Protein AF-A0A812YBN3-F1 (afdb_monomer_lite)

Structure (mmCIF, N/CA/C/O backbone):
data_AF-A0A812YBN3-F1
#
_entry.id   AF-A0A812YBN3-F1
#
loop_
_atom_site.group_PDB
_atom_site.id
_atom_site.type_symbol
_atom_site.label_atom_id
_atom_site.label_alt_id
_atom_site.label_comp_id
_atom_site.label_asym_id
_atom_site.label_entity_id
_atom_site.label_seq_id
_atom_site.pdbx_PDB_ins_code
_atom_site.Cartn_x
_atom_site.Cartn_y
_atom_site.Cartn_z
_atom_site.occupancy
_atom_site.B_iso_or_equiv
_atom_site.auth_seq_id
_atom_site.auth_comp_id
_atom_site.auth_asym_id
_atom_site.auth_atom_id
_atom_site.pdbx_PDB_model_num
ATOM 1 N N . MET A 1 1 ? 14.452 26.474 -51.538 1.00 35.81 1 MET A N 1
ATOM 2 C CA . MET A 1 1 ? 14.858 25.403 -50.597 1.00 35.81 1 MET A CA 1
ATOM 3 C C . MET A 1 1 ? 13.626 24.590 -50.213 1.00 35.81 1 MET A C 1
ATOM 5 O O . MET A 1 1 ? 12.723 25.138 -49.596 1.00 35.81 1 MET A O 1
ATOM 9 N N . LYS A 1 2 ? 13.533 23.330 -50.660 1.00 26.55 2 LYS A N 1
ATOM 10 C CA . LYS A 1 2 ? 12.406 22.426 -50.368 1.00 26.55 2 LYS A CA 1
ATOM 11 C C . LYS A 1 2 ? 12.631 21.772 -48.999 1.00 26.55 2 LYS A C 1
ATOM 13 O O . LYS A 1 2 ? 13.671 21.154 -48.798 1.00 26.55 2 LYS A O 1
ATOM 18 N N . ARG A 1 3 ? 11.681 21.916 -48.068 1.00 28.14 3 ARG A N 1
ATOM 19 C CA . ARG A 1 3 ? 11.672 21.177 -46.795 1.00 28.14 3 ARG A CA 1
ATOM 20 C C . ARG A 1 3 ? 11.316 19.723 -47.084 1.00 28.14 3 ARG A C 1
ATOM 22 O O . ARG A 1 3 ? 10.252 19.452 -47.634 1.00 28.14 3 ARG A O 1
ATOM 29 N N . VAL A 1 4 ? 12.208 18.806 -46.729 1.00 27.78 4 VAL A N 1
ATOM 30 C CA . VAL A 1 4 ? 11.929 17.373 -46.789 1.00 27.78 4 VAL A CA 1
ATOM 31 C C . VAL A 1 4 ? 11.229 16.986 -45.490 1.00 27.78 4 VAL A C 1
ATOM 33 O O . VAL A 1 4 ? 11.851 16.925 -44.435 1.00 27.78 4 VAL A O 1
ATOM 36 N N . VAL A 1 5 ? 9.916 16.780 -45.569 1.00 28.95 5 VAL A N 1
ATOM 37 C CA . VAL A 1 5 ? 9.108 16.178 -44.505 1.00 28.95 5 VAL A CA 1
ATOM 38 C C . VAL A 1 5 ? 9.290 14.665 -44.623 1.00 28.95 5 VAL A C 1
ATOM 40 O O . VAL A 1 5 ? 8.704 14.042 -45.505 1.00 28.95 5 VAL A O 1
ATOM 43 N N . TRP A 1 6 ? 10.143 14.071 -43.785 1.00 29.95 6 TRP A N 1
ATOM 44 C CA . TRP A 1 6 ? 10.205 12.614 -43.663 1.00 29.95 6 TRP A CA 1
ATOM 45 C C . TRP A 1 6 ? 9.106 12.150 -42.710 1.00 29.95 6 TRP A C 1
ATOM 47 O O . TRP A 1 6 ? 9.092 12.479 -41.526 1.00 29.95 6 TRP A O 1
ATOM 57 N N . ALA A 1 7 ? 8.166 11.392 -43.263 1.00 31.94 7 ALA A N 1
ATOM 58 C CA . ALA A 1 7 ? 7.098 10.719 -42.549 1.00 31.94 7 ALA A CA 1
ATOM 59 C C . ALA A 1 7 ? 7.665 9.648 -41.595 1.00 31.94 7 ALA A C 1
ATOM 61 O O . ALA A 1 7 ? 7.890 8.510 -41.996 1.00 31.94 7 ALA A O 1
ATOM 62 N N . LEU A 1 8 ? 7.890 10.006 -40.328 1.00 35.03 8 LEU A N 1
ATOM 63 C CA . LEU A 1 8 ? 8.227 9.059 -39.248 1.00 35.03 8 LEU A CA 1
ATOM 64 C C . LEU A 1 8 ? 7.005 8.647 -38.400 1.00 35.03 8 LEU A C 1
ATOM 66 O O . LEU A 1 8 ? 7.081 7.702 -37.619 1.00 35.03 8 LEU A O 1
ATOM 70 N N . GLY A 1 9 ? 5.852 9.290 -38.609 1.00 30.61 9 GLY A N 1
ATOM 71 C CA . GLY A 1 9 ? 4.616 9.068 -37.844 1.00 30.61 9 GLY A CA 1
ATOM 72 C C . GLY A 1 9 ? 4.029 7.641 -37.875 1.00 30.61 9 GLY A C 1
ATOM 73 O O . GLY A 1 9 ? 3.599 7.165 -36.828 1.00 30.61 9 GLY A O 1
ATOM 74 N N . PRO A 1 10 ? 4.025 6.900 -39.004 1.00 33.25 10 PRO A N 1
ATOM 75 C CA . PRO A 1 10 ? 3.414 5.562 -39.042 1.00 33.25 10 PRO A CA 1
ATOM 76 C C . PRO A 1 10 ? 4.299 4.435 -38.481 1.00 33.25 10 PRO A C 1
ATOM 78 O O . PRO A 1 10 ? 3.796 3.359 -38.158 1.00 33.25 10 PRO A O 1
ATOM 81 N N . CYS A 1 11 ? 5.615 4.648 -38.390 1.00 33.97 11 CYS A N 1
ATOM 82 C CA . CYS A 1 11 ? 6.568 3.613 -37.971 1.00 33.97 11 CYS A CA 1
ATOM 83 C C . CYS A 1 11 ? 6.675 3.495 -36.444 1.00 33.97 11 CYS A C 1
ATOM 85 O O . CYS A 1 11 ? 6.891 2.399 -35.933 1.00 33.97 11 CYS A O 1
ATOM 87 N N . LEU A 1 12 ? 6.462 4.598 -35.719 1.00 34.75 12 LEU A N 1
ATOM 88 C CA . LEU A 1 12 ? 6.544 4.652 -34.256 1.00 34.75 12 LEU A CA 1
ATOM 89 C C . LEU A 1 12 ? 5.335 3.991 -33.573 1.00 34.75 12 LEU A C 1
ATOM 91 O O . LEU A 1 12 ? 5.507 3.244 -32.614 1.00 34.75 12 LEU A O 1
ATOM 95 N N . LEU A 1 13 ? 4.130 4.147 -34.134 1.00 34.97 13 LEU A N 1
ATOM 96 C CA . LEU A 1 13 ? 2.915 3.482 -33.638 1.00 34.97 13 LEU A CA 1
ATOM 97 C C . LEU A 1 13 ? 2.955 1.952 -33.798 1.00 34.97 13 LEU A C 1
ATOM 99 O O . LEU A 1 13 ? 2.370 1.228 -32.999 1.00 34.97 13 LEU A O 1
ATOM 103 N N . LYS A 1 14 ? 3.682 1.435 -34.798 1.00 34.44 14 LYS A N 1
ATOM 104 C CA . LYS A 1 14 ? 3.873 -0.014 -34.976 1.00 34.44 14 LYS A CA 1
ATOM 105 C C . LYS A 1 14 ? 4.958 -0.601 -34.069 1.00 34.44 14 LYS A C 1
ATOM 107 O O . LYS A 1 14 ? 4.926 -1.799 -33.827 1.00 34.44 14 LYS A O 1
ATOM 112 N N . ALA A 1 15 ? 5.890 0.198 -33.548 1.00 37.03 15 ALA A N 1
ATOM 113 C CA . ALA A 1 15 ? 7.027 -0.304 -32.773 1.00 37.03 15 ALA A CA 1
ATOM 114 C C . ALA A 1 15 ? 6.653 -0.764 -31.349 1.00 37.03 15 ALA A C 1
ATOM 116 O O . ALA A 1 15 ? 7.278 -1.685 -30.824 1.00 37.03 15 ALA A O 1
ATOM 117 N N . GLY A 1 16 ? 5.611 -0.188 -30.739 1.00 38.22 16 GLY A N 1
ATOM 118 C CA . GLY A 1 16 ? 5.122 -0.630 -29.424 1.00 38.22 16 GLY A CA 1
ATOM 119 C C . GLY A 1 16 ? 4.272 -1.881 -29.430 1.00 38.22 16 GLY A C 1
ATOM 120 O O . GLY A 1 16 ? 4.302 -2.642 -28.474 1.00 38.22 16 GLY A O 1
ATOM 121 N N . ALA A 1 17 ? 3.542 -2.123 -30.519 1.00 39.28 17 ALA A N 1
ATOM 122 C CA . ALA A 1 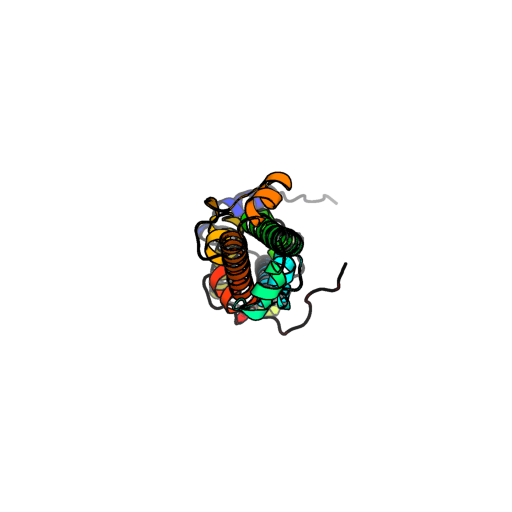17 ? 2.630 -3.258 -30.621 1.00 39.28 17 ALA A CA 1
ATOM 123 C C . ALA A 1 17 ? 3.346 -4.614 -30.763 1.00 39.28 17 ALA A C 1
ATOM 125 O O . ALA A 1 17 ? 2.688 -5.650 -30.782 1.00 39.28 17 ALA A O 1
ATOM 126 N N . LEU A 1 18 ? 4.673 -4.629 -30.925 1.00 38.69 18 LEU A N 1
ATOM 127 C CA . LEU A 1 18 ? 5.380 -5.807 -31.425 1.00 38.69 18 LEU A CA 1
ATOM 128 C C . LEU A 1 18 ? 6.319 -6.493 -30.401 1.00 38.69 18 LEU A C 1
ATOM 130 O O . LEU A 1 18 ? 6.818 -7.590 -30.658 1.00 38.69 18 LEU A O 1
ATOM 134 N N . GLY A 1 19 ? 6.509 -5.921 -29.209 1.00 38.94 19 GLY A N 1
ATOM 135 C CA . GLY A 1 19 ? 7.329 -6.526 -28.154 1.00 38.94 19 GLY A CA 1
ATOM 136 C C . GLY A 1 19 ? 8.847 -6.564 -28.446 1.00 38.94 19 GLY A C 1
ATOM 137 O O . GLY A 1 19 ? 9.311 -6.158 -29.519 1.00 38.94 19 GLY A O 1
ATOM 138 N N . PRO A 1 20 ? 9.662 -7.058 -27.492 1.00 42.53 20 PRO A N 1
ATOM 139 C CA . PRO A 1 20 ? 11.127 -6.981 -27.563 1.00 42.53 20 PRO A CA 1
ATOM 140 C C . PRO A 1 20 ? 11.738 -7.696 -28.784 1.00 42.53 20 PRO A C 1
ATOM 142 O O . PRO A 1 20 ? 12.777 -7.283 -29.301 1.00 42.53 20 PRO A O 1
ATOM 145 N N . SER A 1 21 ? 11.076 -8.732 -29.314 1.00 37.88 21 SER A N 1
ATOM 146 C CA . SER A 1 21 ? 11.553 -9.535 -30.454 1.00 37.88 21 SER A CA 1
ATOM 147 C C . SER A 1 21 ? 11.553 -8.816 -31.810 1.00 37.88 21 SER A C 1
ATOM 149 O O . SER A 1 21 ? 12.203 -9.263 -32.757 1.00 37.88 21 SER A O 1
ATOM 151 N N . THR A 1 22 ? 10.829 -7.709 -31.940 1.00 38.12 22 THR A N 1
ATOM 152 C CA . THR A 1 22 ? 10.718 -6.929 -33.191 1.00 38.12 22 THR A CA 1
ATOM 153 C C . THR A 1 22 ? 11.513 -5.641 -33.190 1.00 38.12 22 THR A C 1
ATOM 155 O O . THR A 1 22 ? 11.833 -5.155 -34.272 1.00 38.12 22 THR A O 1
ATOM 158 N N . TRP A 1 23 ? 11.906 -5.127 -32.024 1.00 42.91 23 TRP A N 1
ATOM 159 C CA . TRP A 1 23 ? 12.861 -4.015 -31.938 1.00 42.91 23 TRP A CA 1
ATOM 160 C C . TRP A 1 23 ? 14.207 -4.394 -32.566 1.00 42.91 23 TRP A C 1
ATOM 162 O O . TRP A 1 23 ? 14.868 -3.561 -33.176 1.00 42.91 23 TRP A O 1
ATOM 172 N N . ALA A 1 24 ? 14.550 -5.685 -32.517 1.00 38.66 24 ALA A N 1
ATOM 173 C CA . ALA A 1 24 ? 15.701 -6.273 -33.194 1.00 38.66 24 ALA A CA 1
ATOM 174 C C . ALA A 1 24 ? 15.560 -6.388 -34.731 1.00 38.66 24 ALA A C 1
ATOM 176 O O . ALA A 1 24 ? 16.553 -6.656 -35.405 1.00 38.66 24 ALA A O 1
ATOM 177 N N . LYS A 1 25 ? 14.351 -6.233 -35.301 1.00 36.97 25 LYS A N 1
ATOM 178 C CA . LYS A 1 25 ? 14.079 -6.407 -36.747 1.00 36.97 25 LYS A CA 1
ATOM 179 C C . LYS A 1 25 ? 13.947 -5.091 -37.515 1.00 36.97 25 LYS A C 1
ATOM 181 O O . LYS A 1 25 ? 14.110 -5.074 -38.733 1.00 36.97 25 LYS A O 1
ATOM 186 N N . THR A 1 26 ? 13.661 -3.989 -36.834 1.00 42.03 26 THR A N 1
ATOM 187 C CA . THR A 1 26 ? 13.812 -2.637 -37.382 1.00 42.03 26 THR A CA 1
ATOM 188 C C . THR A 1 26 ? 15.278 -2.225 -37.277 1.00 42.03 26 THR A C 1
ATOM 190 O O . THR A 1 26 ? 15.927 -2.601 -36.307 1.00 42.03 26 THR A O 1
ATOM 193 N N . ARG A 1 27 ? 15.812 -1.518 -38.291 1.00 45.47 27 ARG A N 1
ATOM 194 C CA . ARG A 1 27 ? 17.204 -1.011 -38.345 1.00 45.47 27 ARG A CA 1
ATOM 195 C C . ARG A 1 27 ? 17.715 -0.667 -36.947 1.00 45.47 27 ARG A C 1
ATOM 197 O O . ARG A 1 27 ? 16.985 0.016 -36.236 1.00 45.47 27 ARG A O 1
ATOM 204 N N . ALA A 1 28 ? 18.922 -1.151 -36.617 1.00 50.56 28 ALA A N 1
ATOM 205 C CA . ALA A 1 28 ? 19.573 -0.998 -35.315 1.00 50.56 28 ALA A CA 1
ATOM 206 C C . ALA A 1 28 ? 19.129 0.318 -34.654 1.00 50.56 28 ALA A C 1
ATOM 208 O O . ALA A 1 28 ? 19.405 1.376 -35.229 1.00 50.56 28 ALA A O 1
ATOM 209 N N . PRO A 1 29 ? 18.340 0.253 -33.566 1.00 55.84 29 PRO A N 1
ATOM 210 C CA . PRO A 1 29 ? 17.717 1.439 -33.005 1.00 55.84 29 PRO A CA 1
ATOM 211 C C . PRO A 1 29 ? 18.805 2.458 -32.678 1.00 55.84 29 PRO A C 1
ATOM 213 O O . PRO A 1 29 ? 19.884 2.084 -32.214 1.00 55.84 29 PRO A O 1
ATOM 216 N N . ASP A 1 30 ? 18.535 3.726 -32.992 1.00 62.97 30 ASP A N 1
ATOM 217 C CA . ASP A 1 30 ? 19.484 4.813 -32.776 1.00 62.97 30 ASP A CA 1
ATOM 218 C C . ASP A 1 30 ? 20.019 4.757 -31.328 1.00 62.97 30 ASP A C 1
ATOM 220 O O . ASP A 1 30 ? 19.217 4.707 -30.391 1.00 62.97 30 ASP A O 1
ATOM 224 N N . PRO A 1 31 ? 21.346 4.723 -31.105 1.00 60.22 31 PRO A N 1
ATOM 225 C CA . PRO A 1 31 ? 21.900 4.607 -29.759 1.00 60.22 31 PRO A CA 1
ATOM 226 C C . PRO A 1 31 ? 21.437 5.720 -28.810 1.00 60.22 31 PRO A C 1
ATOM 228 O O . PRO A 1 31 ? 21.269 5.465 -27.620 1.00 60.22 31 PRO A O 1
ATOM 231 N N . GLY A 1 32 ? 21.191 6.930 -29.329 1.00 58.56 32 GLY A N 1
ATOM 232 C CA . GLY A 1 32 ? 20.637 8.055 -28.574 1.00 58.56 32 GLY A CA 1
ATOM 233 C C . GLY A 1 32 ? 19.168 7.851 -28.196 1.00 58.56 32 GLY A C 1
ATOM 234 O O . GLY A 1 32 ? 18.761 8.183 -27.087 1.00 58.56 32 GLY A O 1
ATOM 235 N N . PHE A 1 33 ? 18.376 7.226 -29.065 1.00 62.78 33 PHE A N 1
ATOM 236 C CA . PHE A 1 33 ? 17.011 6.825 -28.728 1.00 62.78 33 PHE A CA 1
ATOM 237 C C . PHE A 1 33 ? 16.976 5.793 -27.597 1.00 62.78 33 PHE A C 1
ATOM 239 O O . PHE A 1 33 ? 16.247 5.966 -26.619 1.00 62.78 33 PHE A O 1
ATOM 246 N N . VAL A 1 34 ? 17.776 4.727 -27.704 1.00 63.06 34 VAL A N 1
ATOM 247 C CA . VAL A 1 34 ? 17.765 3.672 -26.680 1.00 63.06 34 VAL A CA 1
ATOM 248 C C . VAL A 1 34 ? 18.290 4.195 -25.341 1.00 63.06 34 VAL A C 1
ATOM 250 O O . VAL A 1 34 ? 17.752 3.862 -24.290 1.00 63.06 34 VAL A O 1
ATOM 253 N N . ALA A 1 35 ? 19.282 5.081 -25.385 1.00 60.31 35 ALA A N 1
ATOM 254 C CA . ALA A 1 35 ? 19.786 5.830 -24.242 1.00 60.31 35 ALA A CA 1
ATOM 255 C C . ALA A 1 35 ? 18.708 6.605 -23.473 1.00 60.31 35 ALA A C 1
ATOM 257 O O . ALA A 1 35 ? 18.626 6.510 -22.242 1.00 60.31 35 ALA A O 1
ATOM 258 N N . SER A 1 36 ? 17.895 7.383 -24.189 1.00 61.50 36 SER A N 1
ATOM 259 C CA . SER A 1 36 ? 16.810 8.165 -23.593 1.00 61.50 36 SER A CA 1
ATOM 260 C C . SER A 1 36 ? 15.732 7.269 -22.995 1.00 61.50 36 SER A C 1
ATOM 262 O O . SER A 1 36 ? 15.239 7.559 -21.908 1.00 61.50 36 SER A O 1
ATOM 264 N N . LEU A 1 37 ? 15.417 6.150 -23.651 1.00 67.56 37 LEU A N 1
ATOM 265 C CA . LEU A 1 37 ? 14.420 5.193 -23.174 1.00 67.56 37 LEU A CA 1
ATOM 266 C C . LEU A 1 37 ? 14.851 4.494 -21.873 1.00 67.56 37 LEU A C 1
ATOM 268 O O . LEU A 1 37 ? 14.092 4.503 -20.907 1.00 67.56 37 LEU A O 1
ATOM 272 N N . VAL A 1 38 ? 16.082 3.965 -21.819 1.00 69.56 38 VAL A N 1
ATOM 273 C CA . VAL A 1 38 ? 16.671 3.389 -20.590 1.00 69.56 38 VAL A CA 1
ATOM 274 C C . VAL A 1 38 ? 16.653 4.423 -19.465 1.00 69.56 38 VAL A C 1
ATOM 276 O O . VAL A 1 38 ? 16.213 4.152 -18.352 1.00 69.56 38 VAL A O 1
ATOM 279 N N . SER A 1 39 ? 17.099 5.647 -19.761 1.00 69.06 39 SER A N 1
ATOM 280 C CA . SER A 1 39 ? 17.144 6.729 -18.773 1.00 69.06 39 SER A CA 1
ATOM 281 C C . SER A 1 39 ? 15.765 7.033 -18.186 1.00 69.06 39 SER A C 1
ATOM 283 O O . SER A 1 39 ? 15.639 7.196 -16.973 1.00 69.06 39 SER A O 1
ATOM 285 N N . TYR A 1 40 ? 14.737 7.080 -19.036 1.00 75.00 40 TYR A N 1
ATOM 286 C CA . TYR A 1 40 ? 13.360 7.315 -18.621 1.00 75.00 40 TYR A CA 1
ATOM 287 C C . TYR A 1 40 ? 12.829 6.181 -17.734 1.00 75.00 40 TYR A C 1
ATOM 289 O O . TYR A 1 40 ? 12.323 6.448 -16.643 1.00 75.00 40 TYR A O 1
ATOM 297 N N . HIS A 1 41 ? 12.990 4.918 -18.142 1.00 77.69 41 HIS A N 1
ATOM 298 C CA . HIS A 1 41 ? 12.537 3.773 -17.345 1.00 77.69 41 HIS A CA 1
ATOM 299 C C . HIS A 1 41 ? 13.229 3.712 -15.986 1.00 77.69 41 HIS A C 1
ATOM 301 O O . HIS A 1 41 ? 12.557 3.551 -14.967 1.00 77.69 41 HIS A O 1
ATOM 307 N N . GLN A 1 42 ? 14.546 3.918 -15.942 1.00 78.94 42 GLN A N 1
ATOM 308 C CA . GLN A 1 42 ? 15.282 3.976 -14.682 1.00 78.94 42 GLN A CA 1
ATOM 309 C C . GLN A 1 42 ? 14.830 5.124 -13.790 1.00 78.94 42 GLN A C 1
ATOM 311 O O . GLN A 1 42 ? 14.757 4.950 -12.578 1.00 78.94 42 GLN A O 1
ATOM 316 N N . GLU A 1 43 ? 14.515 6.291 -14.352 1.00 81.00 43 GLU A N 1
ATOM 317 C CA . GLU A 1 43 ? 13.986 7.405 -13.569 1.00 81.00 43 GLU A CA 1
ATOM 318 C C . GLU A 1 43 ? 12.624 7.061 -12.952 1.00 81.00 43 GLU A C 1
ATOM 320 O O . GLU A 1 43 ? 12.418 7.295 -11.759 1.00 81.00 43 GLU A O 1
ATOM 325 N N . MET A 1 44 ? 11.712 6.474 -13.732 1.00 84.06 44 MET A N 1
ATOM 326 C CA . MET A 1 44 ? 10.385 6.073 -13.248 1.00 84.06 44 MET A CA 1
ATOM 327 C C . MET A 1 44 ? 10.486 4.980 -12.181 1.00 84.06 44 MET A C 1
ATOM 329 O O . MET A 1 44 ? 9.877 5.091 -11.114 1.00 84.06 44 MET A O 1
ATOM 333 N N . LEU A 1 45 ? 11.309 3.960 -12.428 1.00 86.50 45 LEU A N 1
ATOM 334 C CA . LEU A 1 45 ? 11.580 2.892 -11.471 1.00 86.50 45 LEU A CA 1
ATOM 335 C C . LEU A 1 45 ? 12.228 3.435 -10.195 1.00 86.50 45 LEU A C 1
ATOM 337 O O . LEU A 1 45 ? 11.784 3.093 -9.105 1.00 86.50 45 LEU A O 1
ATOM 341 N N . ALA A 1 46 ? 13.222 4.320 -10.300 1.00 86.25 46 ALA A N 1
ATOM 342 C CA . ALA A 1 46 ? 13.884 4.921 -9.145 1.00 86.25 46 ALA A CA 1
ATOM 343 C C . ALA A 1 46 ? 12.919 5.752 -8.291 1.00 86.25 46 ALA A C 1
ATOM 345 O O . ALA A 1 46 ? 12.945 5.643 -7.067 1.00 86.25 46 ALA A O 1
ATOM 346 N N . LYS A 1 47 ? 12.035 6.548 -8.909 1.00 86.94 47 LYS A N 1
ATOM 347 C CA . LYS A 1 47 ? 11.003 7.313 -8.187 1.00 86.94 47 LYS A CA 1
ATOM 348 C C . LYS A 1 47 ? 10.036 6.393 -7.447 1.00 86.94 47 LYS A C 1
ATOM 350 O O . LYS A 1 47 ? 9.785 6.600 -6.259 1.00 86.94 47 LYS A O 1
ATOM 355 N N . ALA A 1 48 ? 9.537 5.359 -8.121 1.00 90.44 48 ALA A N 1
ATOM 356 C CA . ALA A 1 48 ? 8.631 4.390 -7.516 1.00 90.44 48 ALA A CA 1
ATOM 357 C C . ALA A 1 48 ? 9.308 3.608 -6.379 1.00 90.44 48 ALA A C 1
ATOM 359 O O . ALA A 1 48 ? 8.748 3.495 -5.289 1.00 90.44 48 ALA A O 1
ATOM 360 N N . VAL A 1 49 ? 10.543 3.137 -6.590 1.00 90.75 49 VAL A N 1
ATOM 361 C CA . VAL A 1 49 ? 11.358 2.464 -5.569 1.00 90.75 49 VAL A CA 1
ATOM 362 C C . VAL A 1 49 ? 11.607 3.383 -4.382 1.00 90.75 49 VAL A C 1
ATOM 364 O O . VAL A 1 49 ? 11.420 2.939 -3.255 1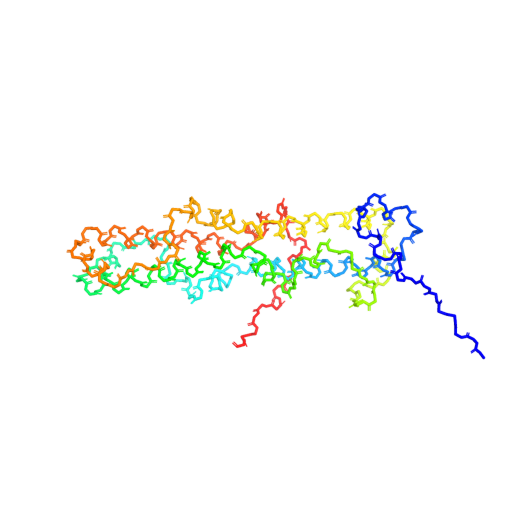.00 90.75 49 VAL A O 1
ATOM 367 N N . ALA A 1 50 ? 11.974 4.648 -4.595 1.00 89.38 50 ALA A N 1
ATOM 368 C CA . ALA A 1 50 ? 12.195 5.607 -3.513 1.00 89.38 50 ALA A CA 1
ATOM 369 C C . ALA A 1 50 ? 10.919 5.842 -2.696 1.00 89.38 50 ALA A C 1
ATOM 371 O O . ALA A 1 50 ? 10.958 5.841 -1.465 1.00 89.38 50 ALA A O 1
ATOM 372 N N . LYS A 1 51 ? 9.766 5.973 -3.363 1.00 91.19 51 LYS A N 1
ATOM 373 C CA . LYS A 1 51 ? 8.479 6.152 -2.686 1.00 91.19 51 LYS A CA 1
ATOM 374 C C . LYS A 1 51 ? 8.094 4.923 -1.863 1.00 91.19 51 LYS A C 1
ATOM 376 O O . LYS A 1 51 ? 7.801 5.070 -0.680 1.00 91.19 51 LYS A O 1
ATOM 381 N N . LEU A 1 52 ? 8.157 3.727 -2.444 1.00 91.62 52 LEU A N 1
ATOM 382 C CA . LEU A 1 52 ? 7.843 2.465 -1.758 1.00 91.62 52 LEU A CA 1
ATOM 383 C C . LEU A 1 52 ? 8.850 2.140 -0.645 1.00 91.62 52 LEU A C 1
ATOM 385 O O . LEU A 1 52 ? 8.476 1.636 0.411 1.00 91.62 52 LEU A O 1
ATOM 389 N N . SER A 1 53 ? 10.122 2.484 -0.850 1.00 92.12 53 SER A N 1
ATOM 390 C CA . SER A 1 53 ? 11.199 2.246 0.116 1.00 92.12 53 SER A CA 1
ATOM 391 C C . SER A 1 53 ? 11.283 3.304 1.210 1.00 92.12 53 SER A C 1
ATOM 393 O O . SER A 1 53 ? 12.059 3.128 2.147 1.00 92.12 53 SER A O 1
ATOM 395 N N . SER A 1 54 ? 10.483 4.374 1.133 1.00 89.31 54 SER A N 1
ATOM 396 C CA . SER A 1 54 ? 10.467 5.427 2.153 1.00 89.31 54 SER A CA 1
ATOM 397 C C . SER A 1 54 ? 10.026 4.906 3.524 1.00 89.31 54 SER A C 1
ATOM 399 O O . SER A 1 54 ? 10.345 5.517 4.541 1.00 89.31 54 SER A O 1
ATOM 401 N N . GLY A 1 55 ? 9.351 3.753 3.571 1.00 90.81 55 GLY A N 1
ATOM 402 C CA . GLY A 1 55 ? 8.896 3.127 4.803 1.00 90.81 55 GLY A CA 1
ATOM 403 C C . GLY A 1 55 ? 7.701 3.883 5.367 1.00 90.81 55 GLY A C 1
ATOM 404 O O . GLY A 1 55 ? 6.657 3.968 4.725 1.00 90.81 55 GLY A O 1
ATOM 405 N N . ARG A 1 56 ? 7.837 4.431 6.576 1.00 90.00 56 ARG A N 1
ATOM 406 C CA . ARG A 1 56 ? 6.728 5.092 7.281 1.00 90.00 56 ARG A CA 1
ATOM 407 C C . ARG A 1 56 ? 6.036 6.201 6.466 1.00 90.00 56 ARG A C 1
ATOM 409 O O . ARG A 1 56 ? 4.816 6.146 6.380 1.00 90.00 56 ARG A O 1
ATOM 416 N N . PRO A 1 57 ? 6.746 7.143 5.815 1.00 93.56 57 PRO A N 1
ATOM 417 C CA . PRO A 1 57 ? 6.124 8.119 4.920 1.00 93.56 57 PRO A CA 1
ATOM 418 C C . PRO A 1 57 ? 5.169 7.523 3.877 1.00 93.56 57 PRO A C 1
ATOM 420 O O . PRO A 1 57 ? 4.158 8.145 3.556 1.00 93.56 57 PRO A O 1
ATOM 423 N N . PHE A 1 58 ? 5.447 6.322 3.357 1.00 92.75 58 PHE A N 1
ATOM 424 C CA . PHE A 1 58 ? 4.531 5.651 2.437 1.00 92.75 58 PHE A CA 1
ATOM 425 C C . PHE A 1 58 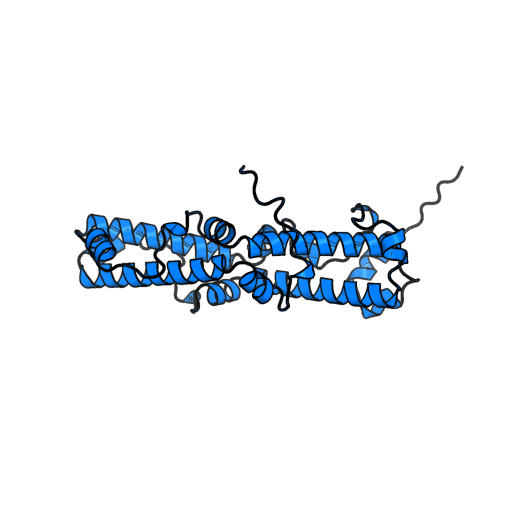? 3.259 5.179 3.147 1.00 92.75 58 PHE A C 1
ATOM 427 O O . PHE A 1 58 ? 2.161 5.407 2.644 1.00 92.75 58 PHE A O 1
ATOM 434 N N . ALA A 1 59 ? 3.388 4.581 4.333 1.00 93.62 59 ALA A N 1
ATOM 435 C CA . ALA A 1 59 ? 2.243 4.179 5.146 1.00 93.62 59 ALA A CA 1
ATOM 436 C C . ALA A 1 59 ? 1.385 5.387 5.570 1.00 93.62 59 ALA A C 1
ATOM 438 O O . ALA A 1 59 ? 0.161 5.347 5.431 1.00 93.62 59 ALA A O 1
ATOM 439 N N . ASP A 1 60 ? 2.018 6.481 5.999 1.00 94.25 60 ASP A N 1
ATOM 440 C CA . ASP A 1 60 ? 1.342 7.729 6.373 1.00 94.25 60 ASP A CA 1
ATOM 441 C C . ASP A 1 60 ? 0.579 8.323 5.187 1.00 94.25 60 ASP A C 1
ATOM 443 O O . ASP A 1 60 ? -0.557 8.775 5.328 1.00 94.25 60 ASP A O 1
ATOM 447 N N . TRP A 1 61 ? 1.174 8.274 3.991 1.00 94.25 61 TRP A N 1
ATOM 448 C CA . TRP A 1 61 ? 0.512 8.696 2.762 1.00 94.25 61 TRP A CA 1
ATOM 449 C C . TRP A 1 61 ? -0.681 7.801 2.407 1.00 94.25 61 TRP A C 1
ATOM 451 O O . TRP A 1 61 ? -1.698 8.311 1.949 1.00 94.25 61 TRP A O 1
ATOM 461 N N . ILE A 1 62 ? -0.610 6.484 2.624 1.00 93.81 62 ILE A N 1
ATOM 462 C CA . ILE A 1 62 ? -1.740 5.580 2.356 1.00 93.81 62 ILE A CA 1
ATOM 463 C C . ILE A 1 62 ? -2.919 5.861 3.292 1.00 93.81 62 ILE A C 1
ATOM 465 O O . ILE A 1 62 ? -4.056 5.949 2.825 1.00 93.81 62 ILE A O 1
ATOM 469 N N . PHE A 1 63 ? -2.662 6.013 4.591 1.00 92.81 63 PHE A N 1
ATOM 470 C CA . PHE A 1 63 ? -3.721 6.152 5.593 1.00 92.81 63 PHE A CA 1
ATOM 471 C C . PHE A 1 63 ? -4.149 7.601 5.874 1.00 92.81 63 PHE A C 1
ATOM 473 O O . PHE A 1 63 ? -5.226 7.809 6.434 1.00 92.81 63 PHE A O 1
ATOM 480 N N . GLU A 1 64 ? -3.353 8.593 5.468 1.00 92.44 64 GLU A N 1
ATOM 481 C CA . GLU A 1 64 ? -3.535 10.022 5.781 1.00 92.44 64 GLU A CA 1
ATOM 482 C C . GLU A 1 64 ? -3.541 10.314 7.289 1.00 92.44 64 GLU A C 1
ATOM 484 O O . GLU A 1 64 ? -4.325 11.117 7.799 1.00 92.44 64 GLU A O 1
ATOM 489 N N . VAL A 1 65 ? -2.674 9.617 8.018 1.00 92.50 65 VAL A N 1
ATOM 490 C CA . VAL A 1 65 ? -2.471 9.742 9.468 1.00 92.50 65 VAL A CA 1
ATOM 491 C C . VAL A 1 65 ? -1.013 9.422 9.768 1.00 92.50 65 VAL A C 1
ATOM 493 O O . VAL A 1 65 ? -0.389 8.647 9.051 1.00 92.50 65 VAL A O 1
ATOM 496 N N . ASP A 1 66 ? -0.482 9.990 10.849 1.00 90.56 66 ASP A N 1
ATOM 497 C CA . ASP A 1 66 ? 0.785 9.541 11.421 1.00 90.56 66 ASP A CA 1
ATOM 498 C C . ASP A 1 66 ? 0.646 8.105 11.954 1.00 90.56 66 ASP A C 1
ATOM 500 O O . ASP A 1 66 ? 0.072 7.861 13.023 1.00 90.56 66 ASP A O 1
ATOM 504 N N . THR A 1 67 ? 1.181 7.139 11.213 1.00 87.69 67 THR A N 1
ATOM 505 C CA . THR A 1 67 ? 1.088 5.714 11.548 1.00 87.69 67 THR A CA 1
ATOM 506 C C . THR A 1 67 ? 1.902 5.323 12.782 1.00 87.69 67 THR A C 1
ATOM 508 O O . THR A 1 67 ? 1.748 4.202 13.262 1.00 87.69 67 THR A O 1
ATOM 511 N N . THR A 1 68 ? 2.696 6.223 13.386 1.00 84.12 68 THR A N 1
ATOM 512 C CA . THR A 1 68 ? 3.262 5.984 14.734 1.00 84.12 68 THR A CA 1
ATOM 513 C C . THR A 1 68 ? 2.205 5.863 15.813 1.00 84.12 68 THR A C 1
ATOM 515 O O . THR A 1 68 ? 2.437 5.215 16.833 1.00 84.12 68 THR A O 1
ATOM 518 N N . THR A 1 69 ? 1.052 6.487 15.589 1.00 81.88 69 THR A N 1
ATOM 519 C CA . THR A 1 69 ? -0.079 6.449 16.512 1.00 81.88 69 THR A CA 1
ATOM 520 C C . THR A 1 69 ? -0.829 5.120 16.446 1.00 81.88 69 THR A C 1
ATOM 522 O O . THR A 1 69 ? -1.592 4.805 17.359 1.00 81.88 69 THR A O 1
ATOM 525 N N . LEU A 1 70 ? -0.587 4.317 15.401 1.00 80.69 70 LEU A N 1
ATOM 526 C CA . LEU A 1 70 ? -1.151 2.983 15.262 1.00 80.69 70 LEU A CA 1
ATOM 527 C C . LEU A 1 70 ? -0.293 1.991 16.064 1.00 80.69 70 LEU A C 1
ATOM 529 O O . LEU A 1 70 ? 0.885 1.786 15.755 1.00 80.69 70 LEU A O 1
ATOM 533 N N . PRO A 1 71 ? -0.852 1.361 17.108 1.00 69.44 71 PRO A N 1
ATOM 534 C CA . PRO A 1 71 ? -0.116 0.394 17.897 1.00 69.44 71 PRO A CA 1
ATOM 535 C C . PRO A 1 71 ? 0.203 -0.853 17.058 1.00 69.44 71 PRO A C 1
ATOM 537 O O . PRO A 1 71 ? -0.677 -1.409 16.404 1.00 69.44 71 PRO A O 1
ATOM 540 N N . LYS A 1 72 ? 1.454 -1.334 17.122 1.00 68.31 72 LYS A N 1
ATOM 541 C CA . LYS A 1 72 ? 1.832 -2.650 16.563 1.00 68.31 72 LYS A CA 1
ATOM 542 C C . LYS A 1 72 ? 1.070 -3.790 17.245 1.00 68.31 72 LYS A C 1
ATOM 544 O O . LYS A 1 72 ? 0.654 -4.738 16.594 1.00 68.31 72 LYS A O 1
ATOM 549 N N . GLU A 1 73 ? 0.875 -3.653 18.553 1.00 79.25 73 GLU A N 1
ATOM 550 C CA . GLU A 1 73 ? 0.029 -4.494 19.395 1.00 79.25 73 GLU A CA 1
ATOM 551 C C . GLU A 1 73 ? -0.816 -3.571 20.258 1.00 79.25 73 GLU A C 1
ATOM 553 O O . GLU A 1 73 ? -0.270 -2.650 20.867 1.00 79.25 73 GLU A O 1
ATOM 558 N N . VAL A 1 74 ? -2.130 -3.789 20.314 1.00 84.25 74 VAL A N 1
ATOM 559 C CA . VAL A 1 74 ? -3.032 -2.882 21.026 1.00 84.25 74 VAL A CA 1
ATOM 560 C C . VAL A 1 74 ? -2.881 -3.088 22.542 1.00 84.25 74 VAL A C 1
ATOM 562 O O . VAL A 1 74 ? -3.284 -4.135 23.057 1.00 84.25 74 VAL A O 1
ATOM 565 N N . PRO A 1 75 ? -2.328 -2.119 23.302 1.00 86.94 75 PRO A N 1
ATOM 566 C CA . PRO A 1 75 ? -2.089 -2.324 24.725 1.00 86.94 75 PRO A CA 1
ATOM 567 C C . PRO A 1 75 ? -3.403 -2.436 25.497 1.00 86.94 75 PRO A C 1
ATOM 569 O O . PRO A 1 75 ? -4.351 -1.681 25.258 1.00 86.94 75 PRO A O 1
ATOM 572 N N . LEU A 1 76 ? -3.441 -3.324 26.494 1.00 86.75 76 LEU A N 1
ATOM 573 C CA . LEU A 1 76 ? -4.629 -3.532 27.327 1.00 86.75 76 LEU A CA 1
ATOM 574 C C . LEU A 1 76 ? -5.114 -2.229 27.984 1.00 86.75 76 LEU A C 1
ATOM 576 O O . LEU A 1 76 ? -6.318 -1.985 28.036 1.00 86.75 76 LEU A O 1
ATOM 580 N N . SER A 1 77 ? -4.177 -1.403 28.455 1.00 90.25 77 SER A N 1
ATOM 581 C CA . SER A 1 77 ? -4.435 -0.102 29.081 1.00 90.25 77 SER A CA 1
ATOM 582 C C . SER A 1 77 ? -5.018 0.911 28.097 1.00 90.25 77 SER A C 1
ATOM 584 O O . SER A 1 77 ? -5.956 1.631 28.434 1.00 90.25 77 SER A O 1
ATOM 586 N N . TRP A 1 78 ? -4.517 0.931 26.860 1.00 88.81 78 TRP A N 1
ATOM 587 C CA . TRP A 1 78 ? -5.071 1.766 25.799 1.00 88.81 78 TRP A CA 1
ATOM 588 C C . TRP A 1 78 ? -6.507 1.347 25.477 1.00 88.81 78 TRP A C 1
ATOM 590 O O . TRP A 1 78 ? -7.393 2.196 25.482 1.00 88.81 78 TRP A O 1
ATOM 600 N N . LEU A 1 79 ? -6.767 0.042 25.311 1.00 87.44 79 LEU A N 1
ATOM 601 C CA . LEU A 1 79 ? -8.122 -0.480 25.091 1.00 87.44 79 LEU A CA 1
ATOM 602 C C . LEU A 1 79 ? -9.060 -0.125 26.243 1.00 87.44 79 LEU A C 1
ATOM 604 O O . LEU A 1 79 ? -10.177 0.313 26.003 1.00 87.44 79 LEU A O 1
ATOM 608 N N . GLN A 1 80 ? -8.616 -0.283 27.492 1.00 87.50 80 GLN A N 1
ATOM 609 C CA . GLN A 1 80 ? -9.419 0.068 28.668 1.00 87.50 80 GLN A CA 1
ATOM 610 C C . GLN A 1 80 ? -9.822 1.543 28.670 1.00 87.50 80 GLN A C 1
ATOM 612 O O . GLN A 1 80 ? -10.972 1.846 28.986 1.00 87.50 80 GLN A O 1
ATOM 617 N N . ASN A 1 81 ? -8.904 2.431 28.287 1.00 86.50 81 ASN A N 1
ATOM 618 C CA . ASN A 1 81 ? -9.162 3.864 28.183 1.00 86.50 81 ASN A CA 1
ATOM 619 C C . ASN A 1 81 ? -10.076 4.197 26.997 1.00 86.50 81 ASN A C 1
ATOM 621 O O . ASN A 1 81 ? -11.030 4.956 27.159 1.00 86.50 81 ASN A O 1
ATOM 625 N N . ALA A 1 82 ? -9.822 3.599 25.832 1.00 84.44 82 ALA A N 1
ATOM 626 C CA . ALA A 1 82 ? -10.615 3.790 24.622 1.00 84.44 82 ALA A CA 1
ATOM 627 C C . ALA A 1 82 ? -12.047 3.251 24.772 1.00 84.44 82 ALA A C 1
ATOM 629 O O . ALA A 1 82 ? -12.974 3.786 24.180 1.00 84.44 82 ALA A O 1
ATOM 630 N N . THR A 1 83 ? -12.255 2.240 25.621 1.00 88.44 83 THR A N 1
ATOM 631 C CA . THR A 1 83 ? -13.572 1.663 25.934 1.00 88.44 83 THR A CA 1
ATOM 632 C C . THR A 1 83 ? -13.974 1.891 27.395 1.00 88.44 83 THR A C 1
ATOM 634 O O . THR A 1 83 ? -14.528 0.994 28.048 1.00 88.44 83 THR A O 1
ATOM 637 N N . LYS A 1 84 ? -13.624 3.052 27.966 1.00 88.56 84 LYS A N 1
ATOM 638 C CA . LYS A 1 84 ? -13.974 3.394 29.357 1.00 88.56 84 LYS A CA 1
ATOM 639 C C . LYS A 1 84 ? -15.480 3.617 29.532 1.00 88.56 84 LYS A C 1
ATOM 641 O O . LYS A 1 84 ? -16.045 3.191 30.533 1.00 88.56 84 LYS A O 1
ATOM 646 N N . ASP A 1 85 ? -16.103 4.217 28.524 1.00 89.25 85 ASP A N 1
ATOM 647 C CA . ASP A 1 85 ? -17.529 4.496 28.399 1.00 89.25 85 ASP A CA 1
ATOM 648 C C . ASP A 1 85 ? -17.954 4.337 26.927 1.00 89.25 85 ASP A C 1
ATOM 650 O O . ASP A 1 85 ? -17.108 4.240 26.030 1.00 89.25 85 ASP A O 1
ATOM 654 N N . SER A 1 86 ? -19.264 4.276 26.675 1.00 85.50 86 SER A N 1
ATOM 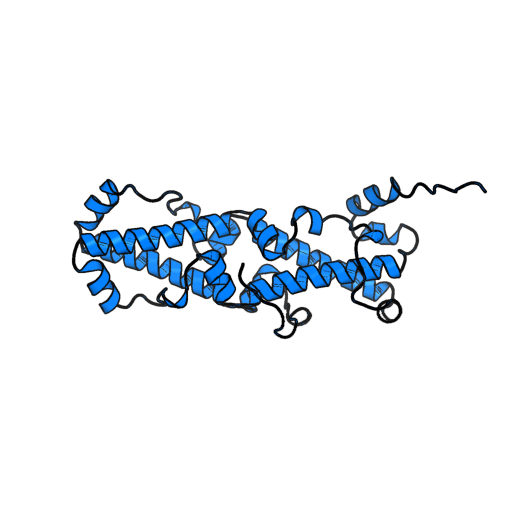655 C CA . SER A 1 86 ? -19.803 4.066 25.324 1.00 85.50 86 SER A CA 1
ATOM 656 C C . SER A 1 86 ? -19.449 5.207 24.365 1.00 85.50 86 SER A C 1
ATOM 658 O O . SER A 1 86 ? -19.181 4.944 23.199 1.00 85.50 86 SER A O 1
ATOM 660 N N . ALA A 1 87 ? -19.365 6.454 24.843 1.00 87.81 87 ALA A N 1
ATOM 661 C CA . ALA A 1 87 ? -18.995 7.600 24.009 1.00 87.81 87 ALA A CA 1
ATOM 662 C C . ALA A 1 87 ? -17.546 7.494 23.496 1.00 87.81 87 ALA A C 1
ATOM 664 O O . ALA A 1 87 ? -17.279 7.682 22.309 1.00 87.81 87 ALA A O 1
ATOM 665 N N . SER A 1 88 ? -16.613 7.125 24.374 1.00 88.06 88 SER A N 1
ATOM 666 C CA . SER A 1 88 ? -15.203 6.906 24.038 1.00 88.06 88 SER A CA 1
ATOM 667 C C . SER A 1 88 ? -15.035 5.709 23.105 1.00 88.06 88 SER A C 1
ATOM 669 O O . SER A 1 88 ? -14.271 5.792 22.141 1.00 88.06 88 SER A O 1
ATOM 671 N N . ALA A 1 89 ? -15.784 4.626 23.352 1.00 88.00 89 ALA A N 1
ATOM 672 C CA . ALA A 1 89 ? -15.769 3.429 22.517 1.00 88.00 89 ALA A CA 1
ATOM 673 C C . ALA A 1 89 ? -16.284 3.725 21.103 1.00 88.00 89 ALA A C 1
ATOM 675 O O . ALA A 1 89 ? -15.662 3.316 20.125 1.00 88.00 89 ALA A O 1
ATOM 676 N N . GLN A 1 90 ? -17.386 4.474 20.998 1.00 89.00 90 GLN A N 1
ATOM 677 C CA . GLN A 1 90 ? -17.959 4.903 19.725 1.00 89.00 90 GLN A CA 1
ATOM 678 C C . GLN A 1 90 ? -16.987 5.779 18.945 1.00 89.00 90 GLN A C 1
ATOM 680 O O . GLN A 1 90 ? -16.717 5.484 17.784 1.00 89.00 90 GLN A O 1
ATOM 685 N N . SER A 1 91 ? -16.433 6.807 19.591 1.00 90.12 91 SER A N 1
ATOM 686 C CA . SER A 1 91 ? -15.468 7.717 18.971 1.00 90.12 91 SER A CA 1
ATOM 687 C C . SER A 1 91 ? -14.233 6.963 18.459 1.00 90.12 91 SER A C 1
ATOM 689 O O . SER A 1 91 ? -13.900 7.031 17.277 1.00 90.12 91 SER A O 1
ATOM 691 N N . SER A 1 92 ? -13.625 6.128 19.310 1.00 90.81 92 SER A N 1
ATOM 692 C CA . SER A 1 92 ? -12.416 5.368 18.964 1.00 90.81 92 SER A CA 1
ATOM 693 C C . SER A 1 92 ? -12.654 4.370 17.828 1.00 90.81 92 SER A C 1
ATOM 695 O O . SER A 1 92 ? -11.824 4.237 16.930 1.00 90.81 92 SER A O 1
ATOM 697 N N . LEU A 1 93 ? -13.792 3.668 17.846 1.00 89.88 93 LEU A N 1
ATOM 698 C CA . LEU A 1 93 ? -14.153 2.725 16.788 1.00 89.88 93 LEU A CA 1
ATOM 699 C C . LEU A 1 93 ? -14.456 3.448 15.472 1.00 89.88 93 LEU A C 1
ATOM 701 O O . LEU A 1 93 ? -14.025 2.992 14.415 1.00 89.88 93 LEU A O 1
ATOM 705 N N . GLN A 1 94 ? -15.158 4.582 15.520 1.00 89.88 94 GLN A N 1
ATOM 706 C CA . GLN A 1 94 ? -15.454 5.385 14.334 1.00 89.88 94 GLN A CA 1
ATOM 707 C C . GLN A 1 94 ? -14.172 5.914 13.683 1.00 89.88 94 GLN A C 1
ATOM 709 O O . GLN A 1 94 ? -14.039 5.853 12.459 1.00 89.88 94 GLN A O 1
ATOM 714 N N . ASP A 1 95 ? -13.217 6.383 14.485 1.00 90.12 95 ASP A N 1
ATOM 715 C CA . ASP A 1 95 ? -11.919 6.841 13.994 1.00 90.12 95 ASP A CA 1
ATOM 716 C C . ASP A 1 95 ? -11.113 5.694 13.375 1.00 90.12 95 ASP A C 1
ATOM 718 O O . ASP A 1 95 ? -10.642 5.825 12.243 1.00 90.12 95 ASP A O 1
ATOM 722 N N . ALA A 1 96 ? -11.031 4.540 14.043 1.00 90.88 96 ALA A N 1
ATOM 723 C CA . ALA A 1 96 ? -10.347 3.360 13.514 1.00 90.88 96 ALA A CA 1
ATOM 724 C C . ALA A 1 96 ? -10.955 2.888 12.179 1.00 90.88 96 ALA A C 1
ATOM 726 O O . ALA A 1 96 ? -10.236 2.665 11.204 1.00 90.88 96 ALA A O 1
ATOM 727 N N . LEU A 1 97 ? -12.286 2.805 12.092 1.00 91.25 97 LEU A N 1
ATOM 728 C CA . LEU A 1 97 ? -12.985 2.428 10.860 1.00 91.25 97 LEU A CA 1
ATOM 729 C C . LEU A 1 97 ? -12.776 3.455 9.740 1.00 91.25 97 LEU A C 1
ATOM 731 O O . LEU A 1 97 ? -12.666 3.074 8.575 1.00 91.25 97 LEU A O 1
ATOM 735 N N . ARG A 1 98 ? -12.681 4.750 10.067 1.00 91.06 98 ARG A N 1
ATOM 736 C CA . ARG A 1 98 ? -12.389 5.804 9.083 1.00 91.06 98 ARG A CA 1
ATOM 737 C C . ARG A 1 98 ? -10.990 5.644 8.498 1.00 91.06 98 ARG A C 1
ATOM 739 O O . ARG A 1 98 ? -10.834 5.756 7.284 1.00 91.06 98 ARG A O 1
ATOM 746 N N . ILE A 1 99 ? -9.995 5.363 9.337 1.00 92.50 99 ILE A N 1
ATOM 747 C CA . ILE A 1 99 ? -8.617 5.108 8.892 1.00 92.50 99 ILE A CA 1
ATOM 748 C C . ILE A 1 99 ? -8.573 3.850 8.016 1.00 92.50 99 ILE A C 1
ATOM 750 O O . ILE A 1 99 ? -7.998 3.882 6.927 1.00 92.50 99 ILE A O 1
ATOM 754 N N . LEU A 1 100 ? -9.246 2.773 8.437 1.00 91.69 100 LEU A N 1
ATOM 755 C CA . LEU A 1 100 ? -9.330 1.526 7.673 1.00 91.69 100 LEU A CA 1
ATOM 756 C C . LEU A 1 100 ? -9.952 1.748 6.293 1.00 91.69 100 LEU A C 1
ATOM 758 O O . LEU A 1 100 ? -9.363 1.357 5.289 1.00 91.69 100 LEU A O 1
ATOM 762 N N . ALA A 1 101 ? -11.104 2.420 6.233 1.00 90.00 101 ALA A N 1
ATOM 763 C CA . ALA A 1 101 ? -11.802 2.692 4.981 1.00 90.00 101 ALA A CA 1
ATOM 764 C C . ALA A 1 101 ? -10.954 3.535 4.015 1.00 90.00 101 ALA A C 1
ATOM 766 O O . ALA A 1 101 ? -10.949 3.266 2.813 1.00 90.00 101 ALA A O 1
ATOM 767 N N . ARG A 1 102 ? -10.202 4.524 4.522 1.00 90.19 102 ARG A N 1
ATOM 768 C CA . ARG A 1 102 ? -9.273 5.332 3.710 1.00 90.19 102 ARG A CA 1
ATOM 769 C C . ARG A 1 102 ? -8.149 4.487 3.125 1.00 90.19 102 ARG A C 1
ATOM 771 O O . ARG A 1 102 ? -7.955 4.505 1.910 1.00 90.19 102 ARG A O 1
ATOM 778 N N . GLY A 1 103 ? -7.458 3.727 3.975 1.00 92.06 103 GLY A N 1
ATOM 779 C CA . GLY A 1 103 ? -6.373 2.848 3.544 1.00 92.06 103 GLY A CA 1
ATOM 780 C C . GLY A 1 103 ? -6.853 1.830 2.516 1.00 92.06 103 GLY A C 1
ATOM 781 O O . GLY A 1 103 ? -6.250 1.702 1.453 1.00 92.06 103 GLY A O 1
ATOM 782 N N . LEU A 1 104 ? -7.994 1.184 2.779 1.00 92.00 104 LEU A N 1
ATOM 783 C CA . LEU A 1 104 ? -8.612 0.239 1.853 1.00 92.00 104 LEU A CA 1
ATOM 784 C C . LEU A 1 104 ? -8.931 0.898 0.510 1.00 92.00 104 LEU A C 1
ATOM 786 O O . LEU A 1 104 ? -8.496 0.394 -0.516 1.00 92.00 104 LEU A O 1
ATOM 790 N N . THR A 1 105 ? -9.602 2.054 0.518 1.00 91.00 105 THR A N 1
ATOM 791 C CA . THR A 1 105 ? -9.973 2.782 -0.709 1.00 91.00 105 THR A CA 1
ATOM 792 C C . THR A 1 105 ? -8.753 3.116 -1.563 1.00 91.00 105 THR A C 1
ATOM 794 O O . THR A 1 105 ? -8.779 2.939 -2.780 1.00 91.00 105 THR A O 1
ATOM 797 N N . ARG A 1 106 ? -7.668 3.598 -0.943 1.00 92.19 106 ARG A N 1
ATOM 798 C CA . ARG A 1 106 ? -6.444 3.958 -1.669 1.00 92.19 106 ARG A CA 1
ATOM 799 C C . ARG A 1 106 ? -5.730 2.720 -2.209 1.00 92.19 106 ARG A C 1
ATOM 801 O O . ARG A 1 106 ? -5.359 2.712 -3.381 1.00 92.19 106 ARG A O 1
ATOM 808 N N . LEU A 1 107 ? -5.591 1.669 -1.404 1.00 92.69 107 LEU A N 1
ATOM 809 C CA . LEU A 1 107 ? -4.937 0.419 -1.810 1.00 92.69 107 LEU A CA 1
ATOM 810 C C . LEU A 1 107 ? -5.726 -0.334 -2.888 1.00 92.69 107 LEU A C 1
ATOM 812 O O . LEU A 1 107 ? -5.131 -0.918 -3.788 1.00 92.69 107 LEU A O 1
ATOM 816 N N . SER A 1 108 ? -7.057 -0.270 -2.847 1.00 91.00 108 SER A N 1
ATOM 817 C CA . SER A 1 108 ? -7.935 -0.925 -3.818 1.00 91.00 108 SER A CA 1
ATOM 818 C C . SER A 1 108 ? -8.202 -0.092 -5.075 1.00 91.00 108 SER A C 1
ATOM 820 O O . SER A 1 108 ? -8.983 -0.521 -5.922 1.00 91.00 108 SER A O 1
ATOM 822 N N . SER A 1 109 ? -7.592 1.091 -5.216 1.00 88.31 109 SER A N 1
ATOM 823 C CA . SER A 1 109 ? -7.875 2.030 -6.318 1.00 88.31 109 SER A CA 1
ATOM 824 C C . SER A 1 109 ? -7.298 1.613 -7.680 1.00 88.31 109 SER A C 1
ATOM 826 O O . SER A 1 109 ? -7.561 2.265 -8.692 1.00 88.31 109 SER A O 1
ATOM 828 N N . GLY A 1 110 ? -6.543 0.510 -7.729 1.00 88.38 110 GLY A N 1
ATOM 829 C CA . GLY A 1 110 ? -6.026 -0.064 -8.967 1.00 88.38 110 GLY A CA 1
ATOM 830 C C . GLY A 1 110 ? -5.064 0.891 -9.671 1.00 88.38 110 GLY A C 1
ATOM 831 O O . GLY A 1 110 ? -4.070 1.308 -9.082 1.00 88.38 110 GLY A O 1
ATOM 832 N N . ALA A 1 111 ? -5.352 1.237 -10.929 1.00 85.94 111 ALA A N 1
ATOM 833 C CA . ALA A 1 111 ? -4.484 2.086 -11.749 1.00 85.94 111 ALA A CA 1
ATOM 834 C C . ALA A 1 111 ? -4.115 3.412 -11.059 1.00 85.94 111 ALA A C 1
ATOM 836 O O . ALA A 1 111 ? -2.958 3.811 -11.097 1.00 85.94 111 ALA A O 1
ATOM 837 N N . ALA A 1 112 ? -5.046 4.030 -10.323 1.00 88.19 112 ALA A N 1
ATOM 838 C CA . ALA A 1 112 ? -4.783 5.288 -9.623 1.00 88.19 112 ALA A CA 1
ATOM 839 C C . ALA A 1 112 ? -3.681 5.168 -8.549 1.00 88.19 112 ALA A C 1
ATOM 841 O O . ALA A 1 112 ? -2.947 6.128 -8.301 1.00 88.19 112 ALA A O 1
ATOM 842 N N . LEU A 1 113 ? -3.528 3.994 -7.923 1.00 90.75 113 LEU A N 1
ATOM 843 C CA . LEU A 1 113 ? -2.426 3.743 -6.998 1.00 90.75 113 LEU A CA 1
ATOM 844 C C . LEU A 1 113 ? -1.096 3.652 -7.747 1.00 90.75 113 LEU A C 1
ATOM 846 O O . LEU A 1 113 ? -0.111 4.243 -7.306 1.00 90.75 113 LEU A O 1
ATOM 850 N N . ALA A 1 114 ? -1.067 2.929 -8.869 1.00 88.38 114 ALA A N 1
ATOM 851 C CA . ALA A 1 114 ? 0.122 2.842 -9.707 1.00 88.38 114 ALA A CA 1
ATOM 852 C C . ALA A 1 114 ? 0.528 4.235 -10.212 1.00 88.38 114 ALA A C 1
ATOM 854 O O . ALA A 1 114 ? 1.677 4.633 -10.020 1.00 88.38 114 ALA A O 1
ATOM 855 N N . ASP A 1 115 ? -0.421 5.018 -10.725 1.00 88.50 115 ASP A N 1
ATOM 856 C CA . ASP A 1 115 ? -0.190 6.388 -11.189 1.00 88.50 115 ASP A CA 1
ATOM 857 C C . ASP A 1 115 ? 0.436 7.253 -10.093 1.00 88.50 115 ASP A C 1
ATOM 859 O O . ASP A 1 115 ? 1.428 7.952 -10.301 1.00 88.50 115 ASP A O 1
ATOM 863 N N . ALA A 1 116 ? -0.107 7.163 -8.878 1.00 89.31 116 ALA A N 1
ATOM 864 C CA . ALA A 1 116 ? 0.392 7.918 -7.743 1.00 89.31 116 ALA A CA 1
ATOM 865 C C . ALA A 1 116 ? 1.785 7.461 -7.284 1.00 89.31 116 ALA A C 1
ATOM 867 O O . ALA A 1 116 ? 2.556 8.281 -6.777 1.00 89.31 116 ALA A O 1
ATOM 868 N N . VAL A 1 117 ? 2.121 6.173 -7.401 1.00 89.44 117 VAL A N 1
ATOM 869 C CA . VAL A 1 117 ? 3.441 5.646 -7.018 1.00 89.44 117 VAL A CA 1
ATOM 870 C C . VAL A 1 117 ? 4.508 6.024 -8.043 1.00 89.44 117 VAL A C 1
ATOM 872 O O . VAL A 1 117 ? 5.592 6.451 -7.646 1.00 89.44 117 VAL A O 1
ATOM 875 N N . PHE A 1 118 ? 4.202 5.918 -9.335 1.00 86.12 118 PHE A N 1
ATOM 876 C CA . PHE A 1 118 ? 5.138 6.246 -10.413 1.00 86.12 118 PHE A CA 1
ATOM 877 C C . PHE A 1 118 ? 5.190 7.747 -10.745 1.00 86.12 118 PHE A C 1
ATOM 879 O O . PHE A 1 118 ? 6.176 8.215 -11.311 1.00 86.12 118 PHE A O 1
ATOM 886 N N . GLY A 1 119 ? 4.168 8.520 -10.368 1.00 82.12 119 GLY A N 1
ATOM 887 C CA . GLY A 1 119 ? 4.071 9.954 -10.660 1.00 82.12 119 GLY A CA 1
ATOM 888 C C . GLY A 1 119 ? 3.717 10.271 -12.117 1.00 82.12 119 GLY A C 1
ATOM 889 O O . GLY A 1 119 ? 3.871 11.413 -12.543 1.00 82.12 119 GLY A O 1
ATOM 890 N N . VAL A 1 120 ? 3.268 9.268 -12.874 1.00 80.31 120 VAL A N 1
ATOM 891 C CA . VAL A 1 120 ? 2.825 9.342 -14.272 1.00 80.31 120 VAL A CA 1
ATOM 892 C C . VAL A 1 120 ? 1.737 8.296 -14.497 1.00 80.31 120 VAL A C 1
ATOM 894 O O . VAL A 1 120 ? 1.676 7.320 -13.757 1.00 80.31 120 VAL A O 1
ATOM 897 N N . GLU A 1 121 ? 0.911 8.470 -15.527 1.00 79.25 121 GLU A N 1
ATOM 898 C CA . GLU A 1 121 ? -0.112 7.485 -15.886 1.00 79.25 121 GLU A CA 1
ATOM 899 C C . GLU A 1 121 ? 0.537 6.131 -16.222 1.00 79.25 121 GLU A C 1
ATOM 901 O O . GLU A 1 121 ? 1.329 6.004 -17.160 1.00 79.25 121 GLU A O 1
ATOM 906 N N . ALA A 1 122 ? 0.199 5.096 -15.459 1.00 73.31 122 ALA A N 1
ATOM 907 C CA . ALA A 1 122 ? 0.789 3.769 -15.542 1.00 73.31 122 ALA A CA 1
ATOM 908 C C . ALA A 1 122 ? 0.538 3.107 -16.902 1.00 73.31 122 ALA A C 1
ATOM 910 O O . ALA A 1 122 ? 1.365 2.330 -17.380 1.00 73.31 122 ALA A O 1
ATOM 911 N N . ALA A 1 123 ? -0.563 3.462 -17.571 1.00 69.69 123 ALA A N 1
ATOM 912 C CA . ALA A 1 123 ? -0.850 3.018 -18.931 1.00 69.69 123 ALA A CA 1
ATOM 913 C C . ALA A 1 123 ? 0.176 3.538 -19.956 1.00 69.69 123 ALA A C 1
ATOM 915 O O . ALA A 1 123 ? 0.378 2.892 -20.985 1.00 69.69 123 ALA A O 1
ATOM 916 N N . LEU A 1 124 ? 0.835 4.671 -19.684 1.00 70.38 124 LEU A N 1
ATOM 917 C CA . LEU A 1 124 ? 1.885 5.239 -20.535 1.00 70.38 124 LEU A CA 1
ATOM 918 C C . LEU A 1 124 ? 3.247 4.580 -20.293 1.00 70.38 124 LEU A C 1
ATOM 920 O O . LEU A 1 124 ? 4.046 4.498 -21.220 1.00 70.38 124 LEU A O 1
ATOM 924 N N . LEU A 1 125 ? 3.499 4.055 -19.089 1.00 65.88 125 LEU A N 1
ATOM 925 C CA . LEU A 1 125 ? 4.754 3.362 -18.752 1.00 65.88 125 LEU A CA 1
ATOM 926 C C . LEU A 1 125 ? 4.959 2.066 -19.539 1.00 65.88 125 LEU A C 1
ATOM 928 O O . LEU A 1 125 ? 6.087 1.618 -19.713 1.00 65.88 125 LEU A O 1
ATOM 932 N N . LEU A 1 126 ? 3.865 1.449 -19.987 1.00 65.94 126 LEU A N 1
ATOM 933 C CA . LEU A 1 126 ? 3.887 0.204 -20.757 1.00 65.94 126 LEU A CA 1
ATOM 934 C C . LEU A 1 126 ? 3.816 0.449 -22.272 1.00 65.94 126 LEU A C 1
ATOM 936 O O . LEU A 1 126 ? 3.829 -0.501 -23.057 1.00 65.94 126 LEU A O 1
ATOM 940 N N . GLN A 1 127 ? 3.725 1.713 -22.694 1.00 61.75 127 GLN A N 1
ATOM 941 C CA . GLN A 1 127 ? 3.705 2.103 -24.098 1.00 61.75 127 GLN A CA 1
ATOM 942 C C . GLN A 1 127 ? 5.121 2.384 -24.618 1.00 61.75 127 GLN A C 1
ATOM 944 O O . GLN A 1 127 ? 6.012 2.764 -23.860 1.00 61.75 127 GLN A O 1
ATOM 949 N N . PRO A 1 128 ? 5.357 2.229 -25.933 1.00 53.25 128 PRO A N 1
ATOM 950 C CA . PRO A 1 128 ? 6.602 2.679 -26.547 1.00 53.25 128 PRO A CA 1
ATOM 951 C C . PRO A 1 128 ? 6.775 4.194 -26.364 1.00 53.25 128 PRO A C 1
ATOM 953 O O . PRO A 1 128 ? 5.932 4.987 -26.786 1.00 53.25 128 PRO A O 1
ATOM 956 N N . VAL A 1 129 ? 7.898 4.611 -25.790 1.00 51.25 129 VAL A N 1
ATOM 957 C CA . VAL A 1 129 ? 8.207 6.034 -25.609 1.00 51.25 129 VAL A CA 1
ATOM 958 C C . VAL A 1 129 ? 8.805 6.608 -26.896 1.00 51.25 129 VAL A C 1
ATOM 960 O O . VAL A 1 129 ? 9.667 5.986 -27.518 1.00 51.25 129 VAL A O 1
ATOM 963 N N . ALA A 1 130 ? 8.358 7.798 -27.307 1.00 47.88 130 ALA A N 1
ATOM 964 C CA . ALA A 1 130 ? 8.956 8.523 -28.427 1.00 47.88 130 ALA A CA 1
ATOM 965 C C . ALA A 1 130 ? 10.289 9.194 -28.002 1.00 47.88 130 ALA A C 1
ATOM 967 O O . ALA A 1 130 ? 10.328 9.804 -26.931 1.00 47.88 130 ALA A O 1
ATOM 968 N N . PRO A 1 131 ? 11.356 9.131 -28.830 1.00 42.22 131 PRO A N 1
ATOM 969 C CA . PRO A 1 131 ? 12.700 9.630 -28.498 1.00 42.22 131 PRO A CA 1
ATOM 970 C C . PRO A 1 131 ? 12.746 11.093 -28.054 1.00 42.22 131 PRO A C 1
ATOM 972 O O . PRO A 1 131 ? 13.541 11.462 -27.195 1.00 42.22 131 PRO A O 1
ATOM 975 N N . ASP A 1 132 ? 11.899 11.919 -28.664 1.00 47.84 132 ASP A N 1
ATOM 976 C CA . ASP A 1 132 ? 12.053 13.375 -28.662 1.00 47.84 132 ASP A CA 1
ATOM 977 C C . ASP A 1 132 ? 11.575 14.043 -27.360 1.00 47.84 132 ASP A C 1
ATOM 979 O O . ASP A 1 132 ? 11.733 15.250 -27.187 1.00 47.84 132 ASP A O 1
ATOM 983 N N . ASN A 1 133 ? 11.006 13.268 -26.430 1.00 44.50 133 ASN A N 1
ATOM 984 C CA . ASN A 1 133 ? 10.354 13.794 -25.230 1.00 44.50 133 ASN A CA 1
ATOM 985 C C . ASN A 1 133 ? 11.236 13.795 -23.969 1.00 44.50 133 ASN A C 1
ATOM 987 O O . ASN A 1 133 ? 10.801 14.321 -22.946 1.00 44.50 133 ASN A O 1
ATOM 991 N N . PHE A 1 134 ? 12.450 13.229 -24.007 1.00 47.66 134 PHE A N 1
ATOM 992 C CA . PHE A 1 134 ? 13.267 13.044 -22.801 1.00 47.66 134 PHE A CA 1
ATOM 993 C C . PHE A 1 134 ? 14.744 13.374 -23.020 1.00 47.66 134 PHE A C 1
ATOM 995 O O . PHE A 1 134 ? 15.350 12.977 -24.015 1.00 47.66 134 PHE A O 1
ATOM 1002 N N . GLN A 1 135 ? 15.340 14.070 -22.049 1.00 46.72 135 GLN A N 1
ATOM 1003 C CA . GLN A 1 135 ? 16.790 14.219 -21.971 1.00 46.72 135 GLN A CA 1
ATOM 1004 C C . GLN A 1 135 ? 17.385 12.973 -21.294 1.00 46.72 135 GLN A C 1
ATOM 1006 O O . GLN A 1 135 ? 16.958 12.628 -20.191 1.00 46.72 135 GLN A O 1
ATOM 1011 N N . PRO A 1 136 ? 18.350 12.279 -21.923 1.00 46.56 136 PRO A N 1
ATOM 1012 C CA . PRO A 1 136 ? 18.952 11.089 -21.342 1.00 46.56 136 PRO A CA 1
ATOM 1013 C C . PRO A 1 136 ? 19.786 11.451 -20.107 1.00 46.56 136 PRO A C 1
ATOM 1015 O O . PRO A 1 136 ? 20.521 12.439 -20.091 1.00 46.56 136 PRO A O 1
ATOM 1018 N N . ARG A 1 137 ? 19.685 10.618 -19.070 1.00 44.47 137 ARG A N 1
ATOM 1019 C CA . ARG A 1 137 ? 20.441 10.739 -17.815 1.00 44.47 137 ARG A CA 1
ATOM 1020 C C . ARG A 1 137 ? 21.881 10.250 -17.980 1.00 44.47 137 ARG A C 1
ATOM 1022 O O . ARG A 1 137 ? 22.776 10.707 -17.276 1.00 44.47 137 ARG A O 1
ATOM 1029 N N . PHE A 1 138 ? 22.097 9.343 -18.930 1.00 48.47 138 PHE A N 1
ATOM 1030 C CA . PHE A 1 138 ? 23.417 8.911 -19.366 1.00 48.47 138 PHE A CA 1
ATOM 1031 C C . PHE A 1 138 ? 23.872 9.718 -20.579 1.00 48.47 138 PHE A C 1
ATOM 1033 O O . PHE A 1 138 ? 23.099 9.983 -21.502 1.00 48.47 138 PHE A O 1
ATOM 1040 N N . THR A 1 139 ? 25.155 10.067 -20.622 1.00 53.62 139 THR A N 1
ATOM 1041 C CA . THR A 1 139 ? 25.720 10.691 -21.821 1.00 53.62 139 THR A CA 1
ATOM 1042 C C . THR A 1 139 ? 25.788 9.664 -22.956 1.00 53.62 139 THR A C 1
ATOM 1044 O O . THR A 1 139 ? 26.018 8.481 -22.696 1.00 53.62 139 THR A O 1
ATOM 1047 N N . PRO A 1 140 ? 25.687 10.073 -24.233 1.00 51.38 140 PRO A N 1
ATOM 1048 C CA . PRO A 1 140 ? 25.834 9.161 -25.372 1.00 51.38 140 PRO A CA 1
ATOM 1049 C C . PRO A 1 140 ? 27.088 8.269 -25.310 1.00 51.38 140 PRO A C 1
ATOM 1051 O O . PRO A 1 140 ? 27.079 7.160 -25.828 1.00 51.38 140 PRO A O 1
ATOM 1054 N N . GLN A 1 141 ? 28.150 8.714 -24.629 1.00 55.12 141 GLN A N 1
ATOM 1055 C CA . GLN A 1 141 ? 29.385 7.954 -24.402 1.00 55.12 141 GLN A CA 1
ATOM 1056 C C . GLN A 1 141 ? 29.231 6.824 -23.366 1.00 55.12 141 GLN A C 1
ATOM 1058 O O . GLN A 1 141 ? 29.833 5.767 -23.534 1.00 55.12 141 GLN A O 1
ATOM 1063 N N . GLN A 1 142 ? 28.418 7.019 -22.323 1.00 57.94 142 GLN A N 1
ATOM 1064 C CA . GLN A 1 142 ? 28.097 5.992 -21.321 1.00 57.94 142 GLN A CA 1
ATOM 1065 C C . GLN A 1 142 ? 27.149 4.919 -21.867 1.00 57.94 142 GLN A C 1
ATOM 1067 O O . GLN A 1 142 ? 27.190 3.782 -21.413 1.00 57.94 142 GLN A O 1
ATOM 1072 N N . ILE A 1 143 ? 26.313 5.256 -22.854 1.00 53.12 143 ILE A N 1
ATOM 1073 C CA . ILE A 1 143 ? 25.510 4.256 -23.572 1.00 53.12 143 ILE A CA 1
ATOM 1074 C C . ILE A 1 143 ? 26.316 3.591 -24.684 1.00 53.12 143 ILE A C 1
ATOM 1076 O O . ILE A 1 143 ? 26.188 2.390 -24.876 1.00 53.12 143 ILE A O 1
ATOM 1080 N N . ALA A 1 144 ? 27.186 4.320 -25.388 1.00 50.31 144 ALA A N 1
ATOM 1081 C CA . ALA A 1 144 ? 28.052 3.733 -26.413 1.00 50.31 144 ALA A CA 1
ATOM 1082 C C . ALA A 1 144 ? 29.052 2.708 -25.846 1.00 50.31 144 ALA A C 1
ATOM 1084 O O . ALA A 1 144 ? 29.508 1.836 -26.585 1.00 50.31 144 ALA A O 1
ATOM 1085 N N . SER A 1 145 ? 29.387 2.787 -24.552 1.00 59.84 145 SER A N 1
ATOM 1086 C CA . SER A 1 145 ? 30.179 1.760 -23.863 1.00 59.84 145 SER A CA 1
ATOM 1087 C C . SER A 1 145 ? 29.376 0.499 -23.520 1.00 59.84 145 SER A C 1
ATOM 1089 O O . SER A 1 145 ? 29.977 -0.553 -23.295 1.00 59.84 145 SER A O 1
ATOM 1091 N N . LEU A 1 146 ? 28.038 0.570 -23.524 1.00 57.94 146 LEU A N 1
ATOM 1092 C CA . LEU A 1 146 ? 27.161 -0.591 -23.431 1.00 57.94 146 LEU A CA 1
ATOM 1093 C C . LEU A 1 146 ? 26.985 -1.186 -24.831 1.00 57.94 146 LEU A C 1
ATOM 1095 O O . LEU A 1 146 ? 26.433 -0.572 -25.742 1.00 57.94 146 LEU A O 1
ATOM 1099 N N . GLY A 1 147 ? 27.440 -2.421 -25.023 1.00 56.34 147 GLY A N 1
ATOM 1100 C CA . GLY A 1 147 ? 27.219 -3.119 -26.288 1.00 56.34 147 GLY A CA 1
ATOM 1101 C C . GLY A 1 147 ? 25.715 -3.319 -26.560 1.00 56.34 147 GLY A C 1
ATOM 1102 O O . GLY A 1 147 ? 24.938 -3.460 -25.611 1.00 56.34 147 GLY A O 1
ATOM 1103 N N . PRO A 1 148 ? 25.276 -3.460 -27.827 1.00 61.16 148 PRO A N 1
ATOM 1104 C CA . PRO A 1 148 ? 23.861 -3.661 -28.177 1.00 61.16 148 PRO A CA 1
ATOM 1105 C C . PRO A 1 148 ? 23.175 -4.803 -27.407 1.00 61.16 148 PRO A C 1
ATOM 1107 O O . PRO A 1 148 ? 21.997 -4.732 -27.063 1.00 61.16 148 PRO A O 1
ATOM 1110 N N . LYS A 1 149 ? 23.933 -5.860 -27.088 1.00 60.94 149 LYS A N 1
ATOM 1111 C CA . LYS A 1 149 ? 23.461 -6.992 -26.283 1.00 60.94 149 LYS A CA 1
ATOM 1112 C C . LYS A 1 149 ? 23.190 -6.610 -24.822 1.00 60.94 149 LYS A C 1
ATOM 1114 O O . LYS A 1 149 ? 22.202 -7.065 -24.262 1.00 60.94 149 LYS A O 1
ATOM 1119 N N . GLN A 1 150 ? 24.044 -5.789 -24.213 1.00 61.22 150 GLN A N 1
ATOM 1120 C CA . GLN A 1 150 ? 23.872 -5.327 -22.830 1.00 61.22 150 GLN A CA 1
ATOM 1121 C C . GLN A 1 150 ? 22.676 -4.384 -22.719 1.00 61.22 150 GLN A C 1
ATOM 1123 O O . GLN A 1 150 ? 21.877 -4.522 -21.800 1.00 61.22 150 GLN A O 1
ATOM 1128 N N . ILE A 1 151 ? 22.514 -3.501 -23.705 1.00 63.41 151 ILE A N 1
ATOM 1129 C CA . ILE A 1 151 ? 21.365 -2.602 -23.814 1.00 63.41 151 ILE A CA 1
ATOM 1130 C C . ILE A 1 151 ? 20.051 -3.391 -23.913 1.00 63.41 151 ILE A C 1
ATOM 1132 O O . ILE A 1 151 ? 19.106 -3.107 -23.186 1.00 63.41 151 ILE A O 1
ATOM 1136 N N . SER A 1 152 ? 19.996 -4.412 -24.772 1.00 59.47 152 SER A N 1
ATOM 1137 C CA . SER A 1 152 ? 18.803 -5.257 -24.927 1.00 59.47 152 SER A CA 1
ATOM 1138 C C . SER A 1 152 ? 18.428 -5.991 -23.631 1.00 59.47 152 SER A C 1
ATOM 1140 O O . SER A 1 152 ? 17.264 -6.002 -23.238 1.00 59.47 152 SER A O 1
ATOM 1142 N N . VAL A 1 153 ? 19.420 -6.549 -22.927 1.00 63.06 153 VAL A N 1
ATOM 1143 C CA . VAL A 1 153 ? 19.208 -7.220 -21.632 1.00 63.06 153 VAL A CA 1
ATOM 1144 C C . VAL A 1 153 ? 18.729 -6.236 -20.562 1.00 63.06 153 VAL A C 1
ATOM 1146 O O . VAL A 1 153 ? 17.821 -6.565 -19.802 1.00 63.06 153 VAL A O 1
ATOM 1149 N N . LEU A 1 154 ? 19.312 -5.036 -20.509 1.00 66.50 154 LEU A N 1
ATOM 1150 C CA . LEU A 1 154 ? 18.920 -3.990 -19.566 1.00 66.50 154 LEU A CA 1
ATOM 1151 C C . LEU A 1 154 ? 17.471 -3.547 -19.799 1.00 66.50 154 LEU A C 1
ATOM 1153 O O . LEU A 1 154 ? 16.670 -3.566 -18.871 1.00 66.50 154 LEU A O 1
ATOM 1157 N N . MET A 1 155 ? 17.122 -3.247 -21.050 1.00 71.19 155 MET A N 1
ATOM 1158 C CA . MET A 1 155 ? 15.770 -2.849 -21.446 1.00 71.19 155 MET A CA 1
ATOM 1159 C C . MET A 1 155 ? 14.724 -3.919 -21.133 1.00 71.19 155 MET A C 1
ATOM 1161 O O . MET A 1 155 ? 13.644 -3.594 -20.647 1.00 71.19 155 MET A O 1
ATOM 1165 N N . ALA A 1 156 ? 15.031 -5.192 -21.401 1.00 68.69 156 ALA A N 1
ATOM 1166 C CA . ALA A 1 156 ? 14.134 -6.294 -21.064 1.00 68.69 156 ALA A CA 1
ATOM 1167 C C . ALA A 1 156 ? 13.889 -6.358 -19.550 1.00 68.69 156 ALA A C 1
ATOM 1169 O O . ALA A 1 156 ? 12.742 -6.378 -19.115 1.00 68.69 156 ALA A O 1
ATOM 1170 N N . ARG A 1 157 ? 14.960 -6.284 -18.752 1.00 70.19 157 ARG A N 1
ATOM 1171 C CA . ARG A 1 157 ? 14.868 -6.299 -17.290 1.00 70.19 157 ARG A CA 1
ATOM 1172 C C . ARG A 1 157 ? 14.055 -5.124 -16.744 1.00 70.19 157 ARG A C 1
ATOM 1174 O O . ARG A 1 157 ? 13.219 -5.323 -15.871 1.00 70.19 157 ARG A O 1
ATOM 1181 N N . GLU A 1 158 ? 14.297 -3.911 -17.229 1.00 76.94 158 GLU A N 1
ATOM 1182 C CA . GLU A 1 158 ? 13.581 -2.714 -16.768 1.00 76.94 158 GLU A CA 1
ATOM 1183 C C . GLU A 1 158 ? 12.097 -2.754 -17.140 1.00 76.94 158 GLU A C 1
ATOM 1185 O O . GLU A 1 158 ? 11.252 -2.413 -16.314 1.00 76.94 158 GLU A O 1
ATOM 1190 N N . ASN A 1 159 ? 11.769 -3.237 -18.340 1.00 75.38 159 ASN A N 1
ATOM 1191 C CA . ASN A 1 159 ? 10.383 -3.441 -18.756 1.00 75.38 159 ASN A CA 1
ATOM 1192 C C . ASN A 1 159 ? 9.673 -4.479 -17.886 1.00 75.38 159 ASN A C 1
ATOM 1194 O O . ASN A 1 159 ? 8.535 -4.250 -17.483 1.00 75.38 159 ASN A O 1
ATOM 1198 N N . ASP A 1 160 ? 10.339 -5.591 -17.568 1.00 78.50 160 ASP A N 1
ATOM 1199 C CA . ASP A 1 160 ? 9.779 -6.622 -16.693 1.00 78.50 160 ASP A CA 1
ATOM 1200 C C . ASP A 1 160 ? 9.502 -6.058 -15.292 1.00 78.50 160 ASP A C 1
ATOM 1202 O O . ASP A 1 160 ? 8.449 -6.321 -14.711 1.00 78.50 160 ASP A O 1
ATOM 1206 N N . MET A 1 161 ? 10.400 -5.215 -14.772 1.00 81.19 161 MET A N 1
ATOM 1207 C CA . MET A 1 161 ? 10.199 -4.525 -13.495 1.00 81.19 161 MET A CA 1
ATOM 1208 C C . MET A 1 161 ? 9.039 -3.527 -13.555 1.00 81.19 161 MET A C 1
ATOM 1210 O O . MET A 1 161 ? 8.197 -3.523 -12.658 1.00 81.19 161 MET A O 1
ATOM 1214 N N . LEU A 1 162 ? 8.950 -2.703 -14.603 1.00 82.75 162 LEU A N 1
ATOM 1215 C CA . LEU A 1 162 ? 7.827 -1.778 -14.791 1.00 82.75 162 LEU A CA 1
ATOM 1216 C C . LEU A 1 162 ? 6.500 -2.536 -14.869 1.00 82.75 162 LEU A C 1
ATOM 1218 O O . LEU A 1 162 ? 5.559 -2.194 -14.154 1.00 82.75 162 LEU A O 1
ATOM 1222 N N . ALA A 1 163 ? 6.437 -3.598 -15.672 1.00 79.75 163 ALA A N 1
ATOM 1223 C CA . ALA A 1 163 ? 5.252 -4.435 -15.815 1.00 79.75 163 ALA A CA 1
ATOM 1224 C C . ALA A 1 163 ? 4.858 -5.105 -14.491 1.00 79.75 163 ALA A C 1
ATOM 1226 O O . ALA A 1 163 ? 3.679 -5.103 -14.136 1.00 79.75 163 ALA A O 1
ATOM 1227 N N . ALA A 1 164 ? 5.826 -5.625 -13.731 1.00 84.25 164 ALA A N 1
ATOM 1228 C CA . ALA A 1 164 ? 5.580 -6.206 -12.414 1.00 84.25 164 ALA A CA 1
ATOM 1229 C C . ALA A 1 164 ? 5.040 -5.163 -11.423 1.00 84.25 164 ALA A C 1
ATOM 1231 O O . ALA A 1 164 ? 4.012 -5.397 -10.783 1.00 84.25 164 ALA A O 1
ATOM 1232 N N . GLY A 1 165 ? 5.689 -3.998 -11.338 1.00 86.50 165 GLY A N 1
ATOM 1233 C CA . GLY A 1 165 ? 5.293 -2.917 -10.438 1.00 86.50 165 GLY A CA 1
ATOM 1234 C C . GLY A 1 165 ? 3.909 -2.360 -10.767 1.00 86.50 165 GLY A C 1
ATOM 1235 O O . GLY A 1 165 ? 3.048 -2.297 -9.888 1.00 86.50 165 GLY A O 1
ATOM 1236 N N . VAL A 1 166 ? 3.660 -2.024 -12.038 1.00 86.50 166 VAL A N 1
ATOM 1237 C CA . VAL A 1 166 ? 2.346 -1.566 -12.519 1.00 86.50 166 VAL A CA 1
ATOM 1238 C C . VAL A 1 166 ? 1.292 -2.641 -12.290 1.00 86.50 166 VAL A C 1
ATOM 1240 O O . VAL A 1 166 ? 0.235 -2.335 -11.745 1.00 86.50 166 VAL A O 1
ATOM 1243 N N . GLY A 1 167 ? 1.573 -3.894 -12.654 1.00 81.12 167 GLY A N 1
ATOM 1244 C CA . GLY A 1 167 ? 0.637 -5.006 -12.514 1.00 81.12 167 GLY A CA 1
ATOM 1245 C C . GLY A 1 167 ? 0.221 -5.251 -11.065 1.00 81.12 167 GLY A C 1
ATOM 1246 O O . GLY A 1 167 ? -0.972 -5.359 -10.783 1.00 81.12 167 GLY A O 1
ATOM 1247 N N . LYS A 1 168 ? 1.177 -5.278 -10.125 1.00 88.38 168 LYS A N 1
ATOM 1248 C CA . LYS A 1 168 ? 0.863 -5.473 -8.702 1.00 88.38 168 LYS A CA 1
ATOM 1249 C C . LYS A 1 168 ? 0.108 -4.293 -8.108 1.00 88.38 168 LYS A C 1
ATOM 1251 O O . LYS A 1 168 ? -0.930 -4.515 -7.492 1.00 88.38 168 LYS A O 1
ATOM 1256 N N . LEU A 1 169 ? 0.565 -3.061 -8.320 1.00 88.50 169 LEU A N 1
ATOM 1257 C CA . LEU A 1 169 ? -0.100 -1.869 -7.775 1.00 88.50 169 LEU A CA 1
ATOM 1258 C C . LEU A 1 169 ? -1.490 -1.649 -8.386 1.00 88.50 169 LEU A C 1
ATOM 1260 O O . LEU A 1 169 ? -2.409 -1.221 -7.695 1.00 88.50 169 LEU A O 1
ATOM 1264 N N . SER A 1 170 ? -1.668 -2.012 -9.658 1.00 87.88 170 SER A N 1
ATOM 1265 C CA . SER A 1 170 ? -2.946 -1.872 -10.366 1.00 87.88 170 SER A CA 1
ATOM 1266 C C . SER A 1 170 ? -3.929 -3.012 -10.102 1.00 87.88 170 SER A C 1
ATOM 1268 O O . SER A 1 170 ? -5.070 -2.945 -10.554 1.00 87.88 170 SER A O 1
ATOM 1270 N N . SER A 1 171 ? -3.529 -4.046 -9.355 1.00 85.50 171 SER A N 1
ATOM 1271 C CA . SER A 1 171 ? -4.376 -5.212 -9.065 1.00 85.50 171 SER A CA 1
ATOM 1272 C C . SER A 1 171 ? -5.534 -4.919 -8.096 1.00 85.50 171 SER A C 1
ATOM 1274 O O . SER A 1 171 ? -6.396 -5.775 -7.879 1.00 85.50 171 SER A O 1
ATOM 1276 N N . GLY A 1 172 ? -5.577 -3.707 -7.528 1.00 89.69 172 GLY A N 1
ATOM 1277 C CA . GLY A 1 172 ? -6.674 -3.216 -6.700 1.00 89.69 172 GLY A CA 1
ATOM 1278 C C . GLY A 1 172 ? -6.867 -4.082 -5.461 1.00 89.69 172 GLY A C 1
ATOM 1279 O O . GLY A 1 172 ? -6.031 -4.073 -4.559 1.00 89.69 172 GLY A O 1
ATOM 1280 N N . LYS A 1 173 ? -7.964 -4.849 -5.420 1.00 91.50 173 LYS A N 1
ATOM 1281 C CA . LYS A 1 173 ? -8.288 -5.738 -4.295 1.00 91.50 173 LYS A CA 1
ATOM 1282 C C . LYS A 1 173 ? -7.128 -6.668 -3.934 1.00 91.50 173 LYS A C 1
ATOM 1284 O O . LYS A 1 173 ? -6.809 -6.782 -2.762 1.00 91.50 173 LYS A O 1
ATOM 1289 N N . ALA A 1 174 ? -6.464 -7.284 -4.912 1.00 91.88 174 ALA A N 1
ATOM 1290 C CA . ALA A 1 174 ? -5.388 -8.232 -4.614 1.00 91.88 174 ALA A CA 1
ATOM 1291 C C . ALA A 1 174 ? -4.189 -7.562 -3.915 1.00 91.88 174 ALA A C 1
ATOM 1293 O O . ALA A 1 174 ? -3.555 -8.173 -3.055 1.00 91.88 174 ALA A O 1
ATOM 1294 N N . PHE A 1 175 ? -3.903 -6.296 -4.234 1.00 93.38 175 PHE A N 1
ATOM 1295 C CA . PHE A 1 175 ? -2.886 -5.526 -3.523 1.00 93.38 175 PHE A CA 1
ATOM 1296 C C . PHE A 1 175 ? -3.337 -5.172 -2.103 1.00 93.38 175 PHE A C 1
ATOM 1298 O O . PHE A 1 175 ? -2.557 -5.310 -1.163 1.00 93.38 175 PHE A O 1
ATOM 1305 N N . ALA A 1 176 ? -4.599 -4.773 -1.926 1.00 92.75 176 ALA A N 1
ATOM 1306 C CA . ALA A 1 176 ? -5.160 -4.543 -0.598 1.00 92.75 176 ALA A CA 1
ATOM 1307 C C . ALA A 1 176 ? -5.117 -5.819 0.265 1.00 92.75 176 ALA A C 1
ATOM 1309 O O . ALA A 1 176 ? -4.632 -5.766 1.392 1.00 92.75 176 ALA A O 1
ATOM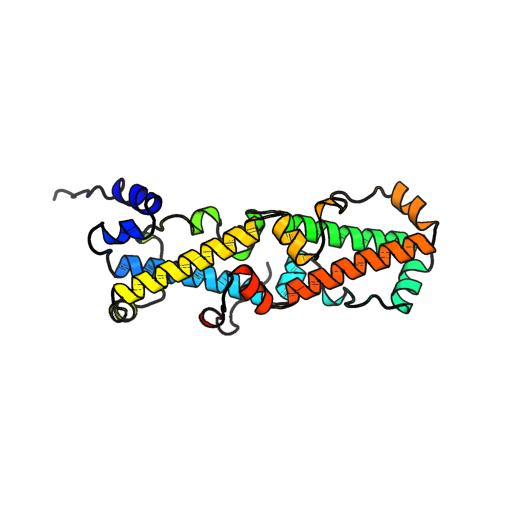 1310 N N . ASP A 1 177 ? -5.524 -6.967 -0.280 1.00 94.69 177 ASP A N 1
ATOM 1311 C CA . ASP A 1 177 ? -5.491 -8.264 0.407 1.00 94.69 177 ASP A CA 1
ATOM 1312 C C . ASP A 1 177 ? -4.076 -8.637 0.854 1.00 94.69 177 ASP A C 1
ATOM 1314 O O . ASP A 1 177 ? -3.872 -9.080 1.983 1.00 94.69 177 ASP A O 1
ATOM 1318 N N . TYR A 1 178 ? -3.082 -8.409 -0.010 1.00 94.12 178 TYR A N 1
ATOM 1319 C CA . TYR A 1 178 ? -1.674 -8.618 0.320 1.00 94.12 178 TYR A CA 1
ATOM 1320 C C . TYR A 1 178 ? -1.231 -7.762 1.518 1.00 94.12 178 TYR A C 1
ATOM 1322 O O . TYR A 1 178 ? -0.660 -8.294 2.471 1.00 94.12 178 TYR A O 1
ATOM 1330 N N . ILE A 1 179 ? -1.542 -6.461 1.495 1.00 94.88 179 ILE A N 1
ATOM 1331 C CA . ILE A 1 179 ? -1.138 -5.512 2.543 1.00 94.88 179 ILE A CA 1
ATOM 1332 C C . ILE A 1 179 ? -1.847 -5.782 3.876 1.00 94.88 179 ILE A C 1
ATOM 1334 O O . ILE A 1 179 ? -1.227 -5.681 4.936 1.00 94.88 179 ILE A O 1
ATOM 1338 N N . PHE A 1 180 ? -3.135 -6.125 3.842 1.00 91.94 180 PHE A N 1
ATOM 1339 C CA . PHE A 1 180 ? -3.908 -6.437 5.047 1.00 91.94 180 PHE A CA 1
ATOM 1340 C C . PHE A 1 180 ? -3.726 -7.881 5.532 1.00 91.94 180 PHE A C 1
ATOM 1342 O O . PHE A 1 180 ? -4.062 -8.170 6.679 1.00 91.94 180 PHE A O 1
ATOM 1349 N N . GLY A 1 181 ? -3.194 -8.777 4.698 1.00 91.12 181 GLY A N 1
ATOM 1350 C CA . GLY A 1 181 ? -3.010 -10.192 5.027 1.00 91.12 181 GLY A CA 1
ATOM 1351 C C . GLY A 1 181 ? -4.320 -10.982 5.136 1.00 91.12 181 GLY A C 1
ATOM 1352 O O . GLY A 1 181 ? -4.342 -12.028 5.783 1.00 91.12 181 GLY A O 1
ATOM 1353 N N . MET A 1 182 ? -5.412 -10.487 4.547 1.00 90.19 182 MET A N 1
ATOM 1354 C CA . MET A 1 182 ? -6.747 -11.097 4.607 1.00 90.19 182 MET A CA 1
ATOM 1355 C C . MET A 1 182 ? -7.593 -10.741 3.380 1.00 90.19 182 MET A C 1
ATOM 1357 O O . MET A 1 182 ? -7.226 -9.853 2.616 1.00 90.19 182 MET A O 1
ATOM 1361 N N . ASP A 1 183 ? -8.748 -11.392 3.214 1.00 90.12 183 ASP A N 1
ATOM 1362 C CA . ASP A 1 183 ? -9.715 -11.015 2.181 1.00 90.12 183 ASP A CA 1
ATOM 1363 C C . ASP A 1 183 ? -10.407 -9.690 2.545 1.00 90.12 183 ASP A C 1
ATOM 1365 O O . ASP A 1 183 ? -11.301 -9.626 3.389 1.00 90.12 183 ASP A O 1
ATOM 1369 N N . THR A 1 184 ? -10.007 -8.606 1.883 1.00 87.50 184 THR A N 1
ATOM 1370 C CA . THR A 1 184 ? -10.588 -7.276 2.098 1.00 87.50 184 THR A CA 1
ATOM 1371 C C . THR A 1 184 ? -11.990 -7.116 1.514 1.00 87.50 184 THR A C 1
ATOM 1373 O O . THR A 1 184 ? -12.662 -6.129 1.812 1.00 87.50 184 THR A O 1
ATOM 1376 N N . GLY A 1 185 ? -12.476 -8.089 0.736 1.00 82.88 185 GLY A N 1
ATOM 1377 C CA . GLY A 1 185 ? -13.869 -8.150 0.288 1.00 82.88 185 GLY A CA 1
ATOM 1378 C C . GLY A 1 185 ? -14.857 -8.383 1.433 1.00 82.88 185 GLY A C 1
ATOM 1379 O O . GLY A 1 185 ? -16.033 -8.056 1.298 1.00 82.88 185 GLY A O 1
ATOM 1380 N N . GLU A 1 186 ? -14.377 -8.889 2.570 1.00 80.38 186 GLU A N 1
ATOM 1381 C CA . GLU A 1 186 ? -15.163 -9.061 3.795 1.00 80.38 186 GLU A CA 1
ATOM 1382 C C . GLU A 1 186 ? -15.247 -7.774 4.631 1.00 80.38 186 GLU A C 1
ATOM 1384 O O . GLU A 1 186 ? -16.020 -7.696 5.590 1.00 80.38 186 GLU A O 1
ATOM 1389 N N . LEU A 1 187 ? -14.465 -6.746 4.283 1.00 77.75 187 LEU A N 1
ATOM 1390 C CA . LEU A 1 187 ? -14.419 -5.499 5.033 1.00 77.75 187 LEU A CA 1
ATOM 1391 C C . LEU A 1 187 ? -15.504 -4.525 4.570 1.00 77.75 187 LEU A C 1
ATOM 1393 O O . LEU A 1 187 ? -15.791 -4.406 3.376 1.00 77.75 187 LEU A O 1
ATOM 1397 N N . PRO A 1 188 ? -16.104 -3.771 5.506 1.00 65.94 188 PRO A N 1
ATOM 1398 C CA . PRO A 1 188 ? -17.134 -2.811 5.163 1.00 65.94 188 PRO A CA 1
ATOM 1399 C C . PRO A 1 188 ? -16.547 -1.692 4.295 1.00 65.94 188 PRO A C 1
ATOM 1401 O O . PRO A 1 188 ? -15.747 -0.875 4.747 1.00 65.94 188 PRO A O 1
ATOM 1404 N N . THR A 1 189 ? -17.003 -1.606 3.044 1.00 65.62 189 THR A N 1
ATOM 1405 C CA . THR A 1 189 ? -16.632 -0.527 2.110 1.00 65.62 189 THR A CA 1
ATOM 1406 C C . THR A 1 189 ? -17.267 0.819 2.471 1.00 65.62 189 THR A C 1
ATOM 1408 O O . THR A 1 189 ? -16.926 1.849 1.894 1.00 65.62 189 THR A O 1
ATOM 1411 N N . LYS A 1 190 ? -18.233 0.824 3.396 1.00 70.12 190 LYS A N 1
ATOM 1412 C CA . LYS A 1 190 ? -18.907 2.016 3.917 1.00 70.12 190 LYS A CA 1
ATOM 1413 C C . LYS A 1 190 ? -18.846 2.004 5.434 1.00 70.12 190 LYS A C 1
ATOM 1415 O O . LYS A 1 190 ? -19.008 0.956 6.053 1.00 70.12 190 LYS A O 1
ATOM 1420 N N . LEU A 1 191 ? -18.671 3.183 6.022 1.00 79.38 191 LEU A N 1
ATOM 1421 C CA . LEU A 1 191 ? -18.750 3.332 7.468 1.00 79.38 191 LEU A CA 1
ATOM 1422 C C . LEU A 1 191 ? -20.147 2.917 7.964 1.00 79.38 191 LEU A C 1
ATOM 1424 O O . LEU A 1 191 ? -21.143 3.287 7.331 1.00 79.38 191 LEU A O 1
ATOM 1428 N N . PRO A 1 192 ? -20.242 2.176 9.082 1.00 81.06 192 PRO A N 1
ATOM 1429 C CA . PRO A 1 192 ? -21.522 1.914 9.723 1.00 81.06 192 PRO A CA 1
ATOM 1430 C C . PRO A 1 192 ? -22.206 3.227 10.125 1.00 81.06 192 PRO A C 1
ATOM 1432 O O . PRO A 1 192 ? -21.537 4.226 10.402 1.00 81.06 192 PRO A O 1
ATOM 1435 N N . SER A 1 193 ? -23.540 3.236 10.169 1.00 84.31 193 SER A N 1
ATOM 1436 C CA . SER A 1 193 ? -24.284 4.426 10.594 1.00 84.31 193 SER A CA 1
ATOM 1437 C C . SER A 1 193 ? -24.004 4.759 12.061 1.00 84.31 193 SER A C 1
ATOM 1439 O O . SER A 1 193 ? -23.752 3.871 12.876 1.00 84.31 193 SER A O 1
ATOM 1441 N N . GLU A 1 194 ? -24.098 6.040 12.425 1.00 85.19 194 GLU A N 1
ATOM 1442 C CA . GLU A 1 194 ? -23.874 6.468 13.813 1.00 85.19 194 GLU A CA 1
ATOM 1443 C C . GLU A 1 194 ? -24.852 5.806 14.787 1.00 85.19 194 GLU A C 1
ATOM 1445 O O . GLU A 1 194 ? -24.450 5.402 15.872 1.00 85.19 194 GLU A O 1
ATOM 1450 N N . ALA A 1 195 ? -26.109 5.613 14.376 1.00 85.62 195 ALA A N 1
ATOM 1451 C CA . ALA A 1 195 ? -27.104 4.899 15.171 1.00 85.62 195 ALA A CA 1
ATOM 1452 C C . ALA A 1 195 ? -26.729 3.422 15.388 1.00 85.62 195 ALA A C 1
ATOM 1454 O O . ALA A 1 195 ? -26.903 2.896 16.487 1.00 85.62 195 ALA A O 1
ATOM 1455 N N . TYR A 1 196 ? -26.177 2.761 14.363 1.00 84.44 196 TYR A N 1
ATOM 1456 C CA . TYR A 1 196 ? -25.702 1.384 14.483 1.00 84.44 196 TYR A CA 1
ATOM 1457 C C . TYR A 1 196 ? -24.496 1.295 15.421 1.00 84.44 196 TYR A C 1
ATOM 1459 O O . TYR A 1 196 ? -24.479 0.447 16.309 1.00 84.44 196 TYR A O 1
ATOM 1467 N N . LEU A 1 197 ? -23.525 2.205 15.283 1.00 85.12 197 LEU A N 1
ATOM 1468 C CA . LEU A 1 197 ? -22.373 2.272 16.186 1.00 85.12 197 LEU A CA 1
ATOM 1469 C C . LEU A 1 197 ? -22.814 2.534 17.628 1.00 85.12 197 LEU A C 1
ATOM 1471 O O . LEU A 1 197 ? -22.373 1.822 18.523 1.00 85.12 197 LEU A O 1
ATOM 1475 N N . ALA A 1 198 ? -23.717 3.492 17.847 1.00 84.00 198 ALA A N 1
ATOM 1476 C CA . ALA A 1 198 ? -24.230 3.843 19.169 1.00 84.00 198 ALA A CA 1
ATOM 1477 C C . ALA A 1 198 ? -24.945 2.673 19.858 1.00 84.00 198 ALA A C 1
ATOM 1479 O O . ALA A 1 198 ? -24.849 2.535 21.074 1.00 84.00 198 ALA A O 1
ATOM 1480 N N . HIS A 1 199 ? -25.644 1.823 19.099 1.00 82.69 199 HIS A N 1
ATOM 1481 C CA . HIS A 1 199 ? -26.246 0.603 19.635 1.00 82.69 199 HIS A CA 1
ATOM 1482 C C . HIS A 1 199 ? -25.198 -0.490 19.885 1.00 82.69 199 HIS A C 1
ATOM 1484 O O . HIS A 1 199 ? -25.201 -1.123 20.937 1.00 82.69 199 HIS A O 1
ATOM 1490 N N . PHE A 1 200 ? -24.256 -0.664 18.957 1.00 81.31 200 PHE A N 1
ATOM 1491 C CA . PHE A 1 200 ? -23.198 -1.669 19.038 1.00 81.31 200 PHE A CA 1
ATOM 1492 C C . PHE A 1 200 ? -22.274 -1.462 20.249 1.00 81.31 200 PHE A C 1
ATOM 1494 O O . PHE A 1 200 ? -21.915 -2.419 20.931 1.00 81.31 200 PHE A O 1
ATOM 1501 N N . VAL A 1 201 ? -21.925 -0.212 20.569 1.00 85.69 201 VAL A N 1
ATOM 1502 C CA . VAL A 1 201 ? -21.008 0.113 21.678 1.00 85.69 201 VAL A CA 1
ATOM 1503 C C . VAL A 1 201 ? -21.647 0.078 23.071 1.00 85.69 201 VAL A C 1
ATOM 1505 O O . VAL A 1 201 ? -20.993 0.409 24.065 1.00 85.69 201 VAL A O 1
ATOM 1508 N N . GLN A 1 202 ? -22.922 -0.307 23.166 1.00 84.75 202 GLN A N 1
ATOM 1509 C CA . GLN A 1 202 ? -23.580 -0.575 24.449 1.00 84.75 202 GLN A CA 1
ATOM 1510 C C . GLN A 1 202 ? -23.036 -1.860 25.084 1.00 84.75 202 GLN A C 1
ATOM 1512 O O . GLN A 1 202 ? -22.953 -1.953 26.308 1.00 84.75 202 GLN A O 1
ATOM 1517 N N . ASP A 1 203 ? -22.589 -2.817 24.265 1.00 86.94 203 ASP A N 1
ATOM 1518 C CA . ASP A 1 203 ? -21.849 -3.983 24.731 1.00 86.94 203 ASP A CA 1
ATOM 1519 C C . ASP A 1 203 ? -20.349 -3.666 24.784 1.00 86.94 203 ASP A C 1
ATOM 1521 O O . ASP A 1 203 ? -19.648 -3.556 23.773 1.00 86.94 203 ASP A O 1
ATOM 1525 N N . ARG A 1 204 ? -19.835 -3.539 26.009 1.00 81.88 204 ARG A N 1
ATOM 1526 C CA . ARG A 1 204 ? -18.425 -3.224 26.257 1.00 81.88 204 ARG A CA 1
ATOM 1527 C C . ARG A 1 204 ? -17.476 -4.328 25.779 1.00 81.88 204 ARG A C 1
ATOM 1529 O O . ARG A 1 204 ? -16.352 -4.021 25.379 1.00 81.88 204 ARG A O 1
ATOM 1536 N N . GLY A 1 205 ? -17.893 -5.592 25.841 1.00 85.25 205 GLY A N 1
ATOM 1537 C CA . GLY A 1 205 ? -17.102 -6.730 25.374 1.00 85.25 205 GLY A CA 1
ATOM 1538 C C . GLY A 1 205 ? -16.950 -6.706 23.857 1.00 85.25 205 GLY A C 1
ATOM 1539 O O . GLY A 1 205 ? -15.828 -6.775 23.351 1.00 85.25 205 GLY A O 1
ATOM 1540 N N . LEU A 1 206 ? -18.061 -6.511 23.143 1.00 84.81 206 LEU A N 1
ATOM 1541 C CA . LEU A 1 206 ? -18.074 -6.408 21.681 1.00 84.81 206 LEU A CA 1
ATOM 1542 C C . LEU A 1 206 ? -17.331 -5.169 21.178 1.00 84.81 206 LEU A C 1
ATOM 1544 O O . LEU A 1 206 ? -16.524 -5.282 20.257 1.00 84.81 206 LEU A O 1
ATOM 1548 N N . ALA A 1 207 ? -17.527 -4.006 21.804 1.00 85.50 207 ALA A N 1
ATOM 1549 C CA . ALA A 1 207 ? -16.817 -2.782 21.429 1.00 85.50 207 ALA A CA 1
ATOM 1550 C C . ALA A 1 207 ? -15.298 -2.940 21.562 1.00 85.50 207 ALA A C 1
ATOM 1552 O O . ALA A 1 207 ? -14.538 -2.560 20.670 1.00 85.50 207 ALA A O 1
ATOM 1553 N N . ARG A 1 208 ? -14.849 -3.551 22.663 1.00 88.25 208 ARG A N 1
ATOM 1554 C CA . ARG A 1 208 ? -13.431 -3.821 22.905 1.00 88.25 208 ARG A CA 1
ATOM 1555 C C . ARG A 1 208 ? -12.859 -4.809 21.900 1.00 88.25 208 ARG A C 1
ATOM 1557 O O . ARG A 1 208 ? -11.754 -4.591 21.409 1.00 88.25 208 ARG A O 1
ATOM 1564 N N . PHE A 1 209 ? -13.600 -5.871 21.594 1.00 88.81 209 PHE A N 1
ATOM 1565 C CA . PHE A 1 209 ? -13.210 -6.844 20.581 1.00 88.81 209 PHE A CA 1
ATOM 1566 C C . PHE A 1 209 ? -13.071 -6.190 19.201 1.00 88.81 209 PHE A C 1
ATOM 1568 O O . PHE A 1 209 ? -12.020 -6.309 18.574 1.00 88.81 209 PHE A O 1
ATOM 1575 N N . ALA A 1 210 ? -14.088 -5.446 18.760 1.00 88.56 210 ALA A N 1
ATOM 1576 C CA . ALA A 1 210 ? -14.106 -4.794 17.454 1.00 88.56 210 ALA A CA 1
ATOM 1577 C C . ALA A 1 210 ? -12.992 -3.752 17.308 1.00 88.56 210 ALA A C 1
ATOM 1579 O O . ALA A 1 210 ? -12.305 -3.718 16.284 1.00 88.56 210 ALA A O 1
ATOM 1580 N N . LEU A 1 211 ? -12.774 -2.930 18.339 1.00 89.75 211 LEU A N 1
ATOM 1581 C CA . LEU A 1 211 ? -11.703 -1.939 18.332 1.00 89.75 211 LEU A CA 1
ATOM 1582 C C . LEU A 1 211 ? -10.330 -2.612 18.285 1.00 89.75 211 LEU A C 1
ATOM 1584 O O . LEU A 1 211 ? -9.486 -2.210 17.489 1.00 89.75 211 LEU A O 1
ATOM 1588 N N . ASN A 1 212 ? -10.117 -3.660 19.085 1.00 90.44 212 ASN A N 1
ATOM 1589 C CA . ASN A 1 212 ? -8.873 -4.421 19.056 1.00 90.44 212 ASN A CA 1
ATOM 1590 C C . ASN A 1 212 ? -8.616 -5.022 17.668 1.00 90.44 212 ASN A C 1
ATOM 1592 O O . ASN A 1 212 ? -7.552 -4.802 17.105 1.00 90.44 212 ASN A O 1
ATOM 1596 N N . ALA A 1 213 ? -9.606 -5.707 17.089 1.00 89.44 213 ALA A N 1
ATOM 1597 C CA . ALA A 1 213 ? -9.489 -6.307 15.762 1.00 89.44 213 ALA A CA 1
ATOM 1598 C C . ALA A 1 213 ? -9.156 -5.261 14.684 1.00 89.44 213 ALA A C 1
ATOM 1600 O O . ALA A 1 213 ? -8.198 -5.431 13.930 1.00 89.44 213 ALA A O 1
ATOM 1601 N N . THR A 1 214 ? -9.886 -4.141 14.665 1.00 90.62 214 THR A N 1
ATOM 1602 C CA . THR A 1 214 ? -9.683 -3.061 13.684 1.00 90.62 214 THR A CA 1
ATOM 1603 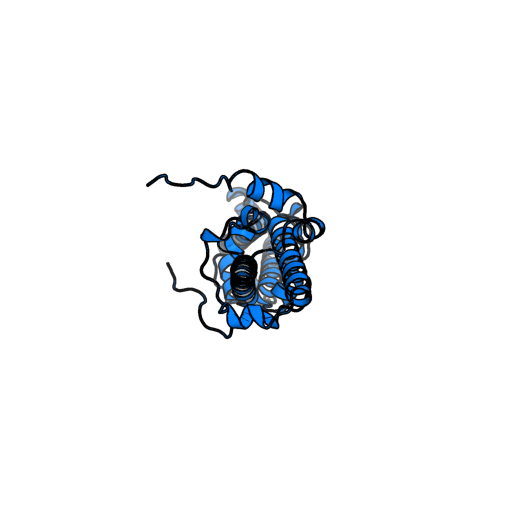C C . THR A 1 214 ? -8.291 -2.439 13.818 1.00 90.62 214 THR A C 1
ATOM 1605 O O . THR A 1 214 ? -7.587 -2.261 12.826 1.00 90.62 214 THR A O 1
ATOM 1608 N N . MET A 1 215 ? -7.859 -2.139 15.046 1.00 90.69 215 MET A N 1
ATOM 1609 C CA . MET A 1 215 ? -6.544 -1.543 15.296 1.00 90.69 215 MET A CA 1
ATOM 1610 C C . MET A 1 215 ? -5.400 -2.518 15.002 1.00 90.69 215 MET A C 1
ATOM 1612 O O . MET A 1 215 ? -4.391 -2.102 14.440 1.00 90.69 215 MET A O 1
ATOM 1616 N N . SER A 1 216 ? -5.554 -3.808 15.313 1.00 90.38 216 SER A N 1
ATOM 1617 C CA . SER A 1 216 ? -4.578 -4.842 14.949 1.00 90.38 216 SER A CA 1
ATOM 1618 C C . SER A 1 216 ? -4.413 -4.965 13.436 1.00 90.38 216 SER A C 1
ATOM 1620 O O . SER A 1 216 ? -3.284 -5.040 12.952 1.00 90.38 216 SER A O 1
ATOM 1622 N N . MET A 1 217 ? -5.512 -4.928 12.677 1.00 91.12 217 MET A N 1
ATOM 1623 C CA . MET A 1 217 ? -5.451 -4.922 11.213 1.00 91.12 217 MET A CA 1
ATOM 1624 C C . MET A 1 217 ? -4.720 -3.692 10.670 1.00 91.12 217 MET A C 1
ATOM 1626 O O . MET A 1 217 ? -3.855 -3.815 9.804 1.00 91.12 217 MET A O 1
ATOM 1630 N N . LEU A 1 218 ? -5.041 -2.505 11.194 1.00 92.56 218 LEU A N 1
ATOM 1631 C CA . LEU A 1 218 ? -4.361 -1.263 10.825 1.00 92.56 218 LEU A CA 1
ATOM 1632 C C . LEU A 1 218 ? -2.865 -1.316 11.143 1.00 92.56 218 LEU A C 1
ATOM 1634 O O . LEU A 1 218 ? -2.051 -0.939 10.304 1.00 92.56 218 LEU A O 1
ATOM 1638 N N . GLY A 1 219 ? -2.495 -1.818 12.323 1.00 91.56 219 GLY A N 1
ATOM 1639 C CA . GLY A 1 219 ? -1.102 -1.989 12.734 1.00 91.56 219 GLY A CA 1
ATOM 1640 C C . GLY A 1 219 ? -0.336 -2.952 11.824 1.00 91.56 219 GLY A C 1
ATOM 1641 O O . GLY A 1 219 ? 0.794 -2.658 11.431 1.00 91.56 219 GLY A O 1
ATOM 1642 N N . HIS A 1 220 ? -0.961 -4.064 11.425 1.00 91.81 220 HIS A N 1
ATOM 1643 C CA . HIS A 1 220 ? -0.378 -5.011 10.473 1.00 91.81 220 HIS A CA 1
ATOM 1644 C C . HIS A 1 220 ? -0.120 -4.360 9.108 1.00 91.81 220 HIS A C 1
ATOM 1646 O O . HIS A 1 220 ? 1.015 -4.370 8.625 1.00 91.81 220 HIS A O 1
ATOM 1652 N N . ALA A 1 221 ? -1.142 -3.731 8.525 1.00 93.00 221 ALA A N 1
ATOM 1653 C CA . ALA A 1 221 ? -1.037 -3.070 7.228 1.00 93.00 221 ALA A CA 1
ATOM 1654 C C . ALA A 1 221 ? -0.015 -1.922 7.246 1.00 93.00 221 ALA A C 1
ATOM 1656 O O . ALA A 1 221 ? 0.827 -1.818 6.354 1.00 93.00 221 ALA A O 1
ATOM 1657 N N . ALA A 1 222 ? -0.018 -1.096 8.297 1.00 94.12 222 ALA A N 1
ATOM 1658 C CA . ALA A 1 222 ? 0.973 -0.040 8.483 1.00 94.12 222 ALA A CA 1
ATOM 1659 C C . ALA A 1 222 ? 2.395 -0.604 8.594 1.00 94.12 222 ALA A C 1
ATOM 1661 O O . ALA A 1 222 ? 3.321 -0.037 8.014 1.00 94.12 222 ALA A O 1
ATOM 1662 N N . SER A 1 223 ? 2.582 -1.734 9.282 1.00 92.94 223 SER A N 1
ATOM 1663 C CA . SER A 1 223 ? 3.880 -2.409 9.374 1.00 92.94 223 SER A CA 1
ATOM 1664 C C . SER A 1 223 ? 4.351 -2.946 8.022 1.00 92.94 223 SER A C 1
ATOM 1666 O O . SER A 1 223 ? 5.530 -2.798 7.701 1.00 92.94 223 SER A O 1
ATOM 1668 N N . GLN A 1 224 ? 3.460 -3.544 7.223 1.00 93.38 224 GLN A N 1
ATOM 1669 C CA . GLN A 1 224 ? 3.794 -4.002 5.872 1.00 93.38 224 GLN A CA 1
ATOM 1670 C C . GLN A 1 224 ? 4.212 -2.833 4.972 1.00 93.38 224 GLN A C 1
ATOM 1672 O O . GLN A 1 224 ? 5.288 -2.864 4.368 1.00 93.38 224 GLN A O 1
ATOM 1677 N N . LEU A 1 225 ? 3.402 -1.772 4.938 1.00 94.00 225 LEU A N 1
ATOM 1678 C CA . LEU A 1 225 ? 3.664 -0.571 4.141 1.00 94.00 225 LEU A CA 1
ATOM 1679 C C . LEU A 1 225 ? 4.937 0.156 4.590 1.00 94.00 225 LEU A C 1
ATOM 1681 O O . LEU A 1 225 ? 5.663 0.708 3.768 1.00 94.00 225 LEU A O 1
ATOM 1685 N N . SER A 1 226 ? 5.242 0.108 5.887 1.00 93.31 226 SER A N 1
ATOM 1686 C CA . SER A 1 226 ? 6.437 0.728 6.465 1.00 93.31 226 SER A CA 1
ATOM 1687 C C . SER A 1 226 ? 7.706 -0.113 6.330 1.00 93.31 226 SER A C 1
ATOM 1689 O O . SER A 1 226 ? 8.759 0.323 6.794 1.00 93.31 226 SER A O 1
ATOM 1691 N N . SER A 1 227 ? 7.639 -1.305 5.730 1.00 92.00 227 SER A N 1
ATOM 1692 C CA . SER A 1 227 ? 8.799 -2.200 5.644 1.00 92.00 227 SER A CA 1
ATOM 1693 C C . SER A 1 227 ? 9.922 -1.651 4.758 1.00 92.00 227 SER A C 1
ATOM 1695 O O . SER A 1 227 ? 11.070 -2.048 4.933 1.00 92.00 227 SER A O 1
ATOM 1697 N N . GLY A 1 228 ? 9.628 -0.695 3.870 1.00 91.75 228 GLY A N 1
ATOM 1698 C CA . GLY A 1 228 ? 10.619 -0.013 3.042 1.00 91.75 228 GLY A CA 1
ATOM 1699 C C . GLY A 1 228 ? 11.077 -0.885 1.875 1.00 91.75 228 GLY A C 1
ATOM 1700 O O . GLY A 1 228 ? 10.257 -1.349 1.087 1.00 91.75 228 GLY A O 1
ATOM 1701 N N . LYS A 1 229 ? 12.388 -1.114 1.742 1.00 92.44 229 LYS A N 1
ATOM 1702 C CA . LYS A 1 229 ? 12.954 -1.907 0.635 1.00 92.44 229 LYS A CA 1
ATOM 1703 C C . LYS A 1 229 ? 12.274 -3.281 0.449 1.00 92.44 229 LYS A C 1
ATOM 1705 O O . LYS A 1 229 ? 11.937 -3.582 -0.690 1.00 92.44 229 LYS A O 1
ATOM 1710 N N . PRO A 1 230 ? 12.012 -4.088 1.498 1.00 94.19 230 PRO A N 1
ATOM 1711 C CA . PRO A 1 230 ? 11.228 -5.318 1.376 1.00 94.19 230 PRO A CA 1
ATOM 1712 C C . PRO A 1 230 ? 9.896 -5.172 0.626 1.00 94.19 230 PRO A C 1
ATOM 1714 O O . PRO A 1 230 ? 9.564 -6.037 -0.183 1.00 94.19 230 PRO A O 1
ATOM 1717 N N . LEU A 1 231 ? 9.151 -4.081 0.840 1.00 94.44 231 LEU A N 1
ATOM 1718 C CA . LEU A 1 231 ? 7.921 -3.807 0.093 1.00 94.44 231 LEU A CA 1
ATOM 1719 C C . LEU A 1 231 ? 8.218 -3.550 -1.386 1.00 94.44 231 LEU A C 1
ATOM 1721 O O . LEU A 1 231 ? 7.528 -4.083 -2.252 1.00 94.44 231 LEU A O 1
ATOM 1725 N N . ALA A 1 232 ? 9.247 -2.754 -1.685 1.00 92.81 232 ALA A N 1
ATOM 1726 C CA . ALA A 1 232 ? 9.655 -2.494 -3.061 1.00 92.81 232 ALA A CA 1
ATOM 1727 C C . ALA A 1 232 ? 10.107 -3.787 -3.764 1.00 92.81 232 ALA A C 1
ATOM 1729 O O . ALA A 1 232 ? 9.618 -4.085 -4.851 1.00 92.81 232 ALA A O 1
ATOM 1730 N N . ASP A 1 233 ? 10.951 -4.602 -3.126 1.00 93.31 233 ASP A N 1
ATOM 1731 C CA . ASP A 1 233 ? 11.371 -5.904 -3.659 1.00 93.31 233 ASP A CA 1
ATOM 1732 C C . ASP A 1 233 ? 10.158 -6.806 -3.936 1.00 93.31 233 ASP A C 1
ATOM 1734 O O . ASP A 1 233 ? 10.067 -7.438 -4.990 1.00 93.31 233 ASP A O 1
ATOM 1738 N N . ALA A 1 234 ? 9.189 -6.835 -3.013 1.00 93.06 234 ALA A N 1
ATOM 1739 C CA . ALA A 1 234 ? 7.962 -7.598 -3.184 1.00 93.06 234 ALA A CA 1
ATOM 1740 C C . ALA A 1 234 ? 7.124 -7.076 -4.358 1.00 93.06 234 ALA A C 1
ATOM 1742 O O . ALA A 1 234 ? 6.611 -7.884 -5.129 1.00 93.06 234 ALA A O 1
ATOM 1743 N N . ILE A 1 235 ? 6.997 -5.760 -4.540 1.00 93.00 235 ILE A N 1
ATOM 1744 C CA . ILE A 1 235 ? 6.222 -5.161 -5.638 1.00 93.00 235 ILE A CA 1
ATOM 1745 C C . ILE A 1 235 ? 6.882 -5.418 -6.997 1.00 93.00 235 ILE A C 1
ATOM 1747 O O . ILE A 1 235 ? 6.209 -5.828 -7.941 1.00 93.00 235 ILE A O 1
ATOM 1751 N N . PHE A 1 236 ? 8.197 -5.241 -7.096 1.00 89.75 236 PHE A N 1
ATOM 1752 C CA . PHE A 1 236 ? 8.930 -5.404 -8.353 1.00 89.75 236 PHE A CA 1
ATOM 1753 C C . PHE A 1 236 ? 9.338 -6.855 -8.646 1.00 89.75 236 PHE A C 1
ATOM 1755 O O . PHE A 1 236 ? 9.723 -7.166 -9.768 1.00 89.75 236 PHE A O 1
ATOM 1762 N N . GLY A 1 237 ? 9.235 -7.760 -7.667 1.00 87.81 237 GLY A N 1
ATOM 1763 C CA . GLY A 1 237 ? 9.553 -9.182 -7.826 1.00 87.81 237 GLY A CA 1
ATOM 1764 C C . GLY A 1 237 ? 11.052 -9.493 -7.908 1.00 87.81 237 GLY A C 1
ATOM 1765 O O . GLY A 1 237 ? 11.421 -10.605 -8.279 1.00 87.81 237 GLY A O 1
ATOM 1766 N N . CYS A 1 238 ? 11.920 -8.536 -7.577 1.00 86.44 238 CYS A N 1
ATOM 1767 C CA . CYS A 1 238 ? 13.372 -8.696 -7.595 1.00 86.44 238 CYS A CA 1
ATOM 1768 C C . CYS A 1 238 ? 14.058 -7.717 -6.635 1.00 86.44 238 CYS A C 1
ATOM 1770 O O . CYS A 1 238 ? 13.446 -6.751 -6.193 1.00 86.44 238 CYS A O 1
ATOM 1772 N N . ASP A 1 239 ? 15.355 -7.915 -6.388 1.00 87.56 239 ASP A N 1
ATOM 1773 C CA . ASP A 1 239 ? 16.164 -6.978 -5.605 1.00 87.56 239 ASP A CA 1
ATOM 1774 C C . ASP A 1 239 ? 16.330 -5.616 -6.311 1.00 87.56 239 ASP A C 1
ATOM 1776 O O . ASP A 1 239 ? 17.001 -5.497 -7.348 1.00 87.56 239 ASP A O 1
ATOM 1780 N N . VAL A 1 240 ? 15.753 -4.567 -5.715 1.00 87.38 240 VAL A N 1
ATOM 1781 C CA . VAL A 1 240 ? 15.793 -3.194 -6.250 1.00 87.38 240 VAL A CA 1
ATOM 1782 C C . VAL A 1 240 ? 16.996 -2.369 -5.779 1.00 87.38 240 VAL A C 1
ATOM 1784 O O . VAL A 1 240 ? 17.060 -1.179 -6.074 1.00 87.38 240 VAL A O 1
ATOM 1787 N N . SER A 1 241 ? 17.984 -2.964 -5.098 1.00 82.06 241 SER A N 1
ATOM 1788 C CA . SER A 1 241 ? 19.150 -2.236 -4.547 1.00 82.06 241 SER A CA 1
ATOM 1789 C C . SER A 1 241 ? 19.894 -1.371 -5.571 1.00 82.06 241 SER A C 1
ATOM 1791 O O . SER A 1 241 ? 20.387 -0.301 -5.240 1.00 82.06 241 SER A O 1
ATOM 1793 N N . HIS A 1 242 ? 19.944 -1.808 -6.829 1.00 74.25 242 HIS A N 1
ATOM 1794 C CA . HIS A 1 242 ? 20.592 -1.080 -7.922 1.00 74.25 242 HIS A CA 1
ATOM 1795 C C . HIS A 1 242 ? 19.857 0.206 -8.352 1.00 74.25 242 HIS A C 1
ATOM 1797 O O . HIS A 1 242 ? 20.444 1.039 -9.037 1.00 74.25 242 HIS A O 1
ATOM 1803 N N . LEU A 1 243 ? 18.590 0.364 -7.956 1.00 73.75 243 LEU A N 1
ATOM 1804 C CA . LEU A 1 243 ? 17.742 1.534 -8.217 1.00 73.75 243 LEU A CA 1
ATOM 1805 C C . LEU A 1 243 ? 17.559 2.414 -6.979 1.00 73.75 243 LEU A C 1
ATOM 1807 O O . LEU A 1 243 ? 16.931 3.470 -7.070 1.00 73.75 243 LEU A O 1
ATOM 1811 N N . ALA A 1 244 ? 18.072 1.982 -5.823 1.00 60.34 244 ALA A N 1
ATOM 1812 C CA . ALA A 1 244 ? 18.039 2.761 -4.600 1.00 60.34 244 ALA A CA 1
ATOM 1813 C C . ALA A 1 244 ? 18.948 3.986 -4.775 1.00 60.34 244 ALA A C 1
ATOM 1815 O O . ALA A 1 244 ? 20.162 3.927 -4.588 1.00 60.34 244 ALA A O 1
ATOM 1816 N N . VAL A 1 245 ? 18.350 5.102 -5.186 1.00 50.56 245 VAL A N 1
ATOM 1817 C CA . VAL A 1 245 ? 19.024 6.399 -5.217 1.00 50.56 245 VAL A CA 1
ATOM 1818 C C . VAL A 1 245 ? 19.347 6.787 -3.767 1.00 50.56 245 VAL A C 1
ATOM 1820 O O . VAL A 1 245 ? 18.471 6.666 -2.906 1.00 50.56 245 VAL A O 1
ATOM 1823 N N . PRO A 1 246 ? 20.576 7.237 -3.460 1.00 42.28 246 PRO A N 1
ATOM 1824 C CA . PRO A 1 246 ? 20.920 7.710 -2.126 1.00 42.28 246 PRO A CA 1
ATOM 1825 C C . PRO A 1 246 ? 20.047 8.919 -1.767 1.00 42.28 246 PRO A C 1
ATOM 1827 O O . PRO A 1 246 ? 20.212 9.973 -2.360 1.00 42.28 246 PRO A O 1
ATOM 1830 N N . ASN A 1 247 ? 19.104 8.716 -0.840 1.00 34.28 247 ASN A N 1
ATOM 1831 C CA . ASN A 1 247 ? 18.438 9.666 0.070 1.00 34.28 247 ASN A CA 1
ATOM 1832 C C . ASN A 1 247 ? 18.480 11.179 -0.245 1.00 34.28 247 ASN A C 1
ATOM 1834 O O . ASN A 1 247 ? 18.667 11.991 0.657 1.00 34.28 247 ASN A O 1
ATOM 1838 N N . GLU A 1 248 ? 18.214 11.591 -1.476 1.00 34.06 248 GLU A N 1
ATOM 1839 C CA . GLU A 1 248 ? 17.877 12.972 -1.792 1.00 34.06 248 GLU A CA 1
ATOM 1840 C C . GLU A 1 248 ? 16.616 12.964 -2.647 1.00 34.06 248 GLU A C 1
ATOM 1842 O O . GLU A 1 248 ? 16.534 12.280 -3.662 1.00 34.06 248 GLU A O 1
ATOM 1847 N N . ILE A 1 249 ? 15.636 13.758 -2.217 1.00 41.84 249 ILE A N 1
ATOM 1848 C CA . ILE A 1 249 ? 14.274 13.888 -2.748 1.00 41.84 249 ILE A CA 1
ATOM 1849 C C . ILE A 1 249 ? 13.295 12.839 -2.215 1.00 41.84 249 ILE A C 1
ATOM 1851 O O . ILE A 1 249 ? 12.975 11.885 -2.912 1.00 41.84 249 ILE A O 1
ATOM 1855 N N . VAL A 1 250 ? 12.673 13.099 -1.058 1.00 36.47 250 VAL A N 1
ATOM 1856 C CA . VAL A 1 250 ? 11.282 12.661 -0.845 1.00 36.47 250 VAL A CA 1
ATOM 1857 C C . VAL A 1 250 ? 10.513 13.705 -0.011 1.00 36.47 250 VAL A C 1
ATOM 1859 O O . VAL A 1 250 ? 10.703 13.831 1.192 1.00 36.47 250 VAL A O 1
ATOM 1862 N N . MET A 1 251 ? 9.612 14.414 -0.703 1.00 37.25 251 MET A N 1
ATOM 1863 C CA . MET A 1 251 ? 8.483 15.235 -0.220 1.00 37.25 251 MET A CA 1
ATOM 1864 C C . MET A 1 251 ? 8.781 16.613 0.394 1.00 37.25 251 MET A C 1
ATOM 1866 O O . MET A 1 251 ? 8.636 16.837 1.595 1.00 37.25 251 MET A O 1
ATOM 1870 N N . THR A 1 252 ? 9.023 17.608 -0.463 1.00 28.44 252 THR A N 1
ATOM 1871 C CA . THR A 1 252 ? 8.541 18.964 -0.170 1.00 28.44 252 THR A CA 1
ATOM 1872 C C . THR A 1 252 ? 7.011 18.941 -0.182 1.00 28.44 252 THR A C 1
ATOM 1874 O O . THR A 1 252 ? 6.384 18.661 -1.202 1.00 28.44 252 THR A O 1
ATOM 1877 N N . ARG A 1 253 ? 6.425 19.163 1.000 1.00 30.09 253 ARG A N 1
ATOM 1878 C CA . ARG A 1 253 ? 4.982 19.309 1.228 1.00 30.09 253 ARG A CA 1
ATOM 1879 C C . ARG A 1 253 ? 4.390 20.343 0.260 1.00 30.09 253 ARG A C 1
ATOM 1881 O O . ARG A 1 253 ? 4.949 21.430 0.125 1.00 30.09 253 ARG A O 1
ATOM 1888 N N . THR A 1 254 ? 3.280 19.981 -0.382 1.00 31.84 254 THR A N 1
ATOM 1889 C CA . THR A 1 254 ? 2.267 20.946 -0.843 1.00 31.84 254 THR A CA 1
ATOM 1890 C C . THR A 1 254 ? 1.323 21.247 0.309 1.00 31.84 254 THR A C 1
ATOM 1892 O O . THR A 1 254 ? 1.149 20.345 1.164 1.00 31.84 254 THR A O 1
#

pLDDT: mean 74.31, std 20.33, range [26.55, 94.88]

Foldseek 3Di:
DDDDDDPPPPVQQVVLVPPLVCCVVPPVPDLLLLLQLLQVLLLLLLQLLCLLQVFQNNLCVLQVHRCVVQDLAQDPVNLCVCLVDLVSLLVLLLVLLSSVLSNLCLQLVAQVVLCVSSVHRLVVSSGRDDRPPGDGPDDSVRSVVQDSVNSSVSVVLSNLLSCLLSVLSNVRQNRSCVLLVHRCVPPDNDRDDSVVSSVQSVDSVRSSVSSSVSSNSSSSSSNLSNVRQVNSCVSRVHRCPVSPDPPDDDDPDD

Sequence (254 aa):
MKRVVWALGPCLLKAGALGPSTWAKTRAPDPGFVASLVSYHQEMLAKAVAKLSSGRPFADWIFEVDTTTLPKEVPLSWLQNATKDSASAQSSLQDALRILARGLTRLSSGAALADAVFGVEAALLLQPVAPDNFQPRFTPQQIASLGPKQISVLMARENDMLAAGVGKLSSGKAFADYIFGMDTGELPTKLPSEAYLAHFVQDRGLARFALNATMSMLGHAASQLSSGKPLADAIFGCDVSHLAVPNEIVMTRT

Secondary structure (DSSP, 8-state):
--------HHHHHHHHTT-HHHHTTSS---HHHHHHHHHHHHHHHHHHHHHHHT-HHHHHHHHTS-GGGS-SS--HHHHHHHTSSHHHHHHHHHHHHHHHHHHHHHHTTTHHHHHHHHTS-HHHHTSPPPGGG---SS-HHHHHTS-HHHHHHHHHHHHHHHHHHHHHHTTTHHHHHHHHTS-GGGS-SSPPPHHHHHHHTTSHHHHHHHHHHHHHHHHHHHHHHTT-HHHHHHHHTS--GGG---S-------

Radius of gyration: 23.94 Å; chains: 1; bounding box: 57×36×80 Å

Organism: Symbiodinium pilosum (NCBI:txid2952)